Protein AF-A0A7J9SIW2-F1 (afdb_monomer_lite)

Radius of gyration: 22.93 Å; chains: 1; bounding box: 61×65×60 Å

Organism: NCBI:txid2761102

Foldseek 3Di:
DFLPPALQQQLLQVLVCCLPPPPAAAPDDDDPPPPPDDPDPDPLQWFKFKAAQFDDPVDTFGIKIFTWGQQLLLVQCQLPQAFQALLLCQPQQQFAQDKDFQVVGGPDPPDDCVSNVVSVVVSCVSVQWPWDDDPPTIIIHGPGNNGPITDFMEGEHEDQPQDLVNLLVCQVVQVVCLVLLLGQAAEYEYEDQPDADDVSSCVNHDLQYWYKYWDQVQQPPDPPDDPPDFDGRHIHTNHHHHRSQDPCNVVPPVSVSSSSNSVSCSSRCSLPDPCVLAPLQFPQWDFDDRRNGTFIAGNVVRHGDDSVARHPPHPNGDGFDPVQCVPDPPQPHHRSVNVSVVSVVVSVVSSCCSSPSDDDVVD

Sequence (363 aa):
MYPGDAEFGFELLVCRWAEEAWPPTGRGDAADPDSATPLSQTRGDDAIVVARQLGTAERRWDTVVLECDPEALAARGAFGPDELDSDLLHVVRNAPAEWAWYRDALPHPGYPWRYVRAAVHRAADRGVVERRRRGNRIQLRRTAPYPDWLRRIVAIENKPDLDAAAARALSEQLRFDVGTGLADEVWVATATTGDRVEPALLEDLPVDVGILAFDVDAAEGDPGGSLLAGAGVDASVEWYPSEVTPPEGDRDDARRDRRLELAERAYGRGWRSYHGTMRPDCRHFELRRFGRGLVPYCAAKGRSQTVAECVDSCSEFEPEPPAWRTRGWPIEGGPGAGIKTLLRQRREWVRSRELDAGFDPDT

Structure (mmCIF, N/CA/C/O backbone):
data_AF-A0A7J9SIW2-F1
#
_entry.id   AF-A0A7J9SIW2-F1
#
loop_
_atom_site.group_PDB
_atom_site.id
_atom_site.type_symbol
_atom_site.label_atom_id
_atom_site.label_alt_id
_atom_site.label_comp_id
_atom_site.label_asym_id
_atom_site.label_entity_id
_atom_site.label_seq_id
_atom_site.pdbx_PDB_ins_code
_atom_site.Cartn_x
_atom_site.Cartn_y
_atom_site.Cartn_z
_atom_site.occupancy
_atom_site.B_iso_or_equiv
_atom_site.auth_seq_id
_atom_site.auth_comp_id
_atom_site.auth_asym_id
_atom_site.auth_atom_id
_atom_site.pdbx_PDB_model_num
ATOM 1 N N . MET A 1 1 ? -20.626 -1.577 19.076 1.00 54.59 1 MET A N 1
ATOM 2 C CA . MET A 1 1 ? -19.428 -1.674 19.922 1.00 54.59 1 MET A CA 1
ATOM 3 C C . MET A 1 1 ? -18.218 -1.546 19.029 1.00 54.59 1 MET A C 1
ATOM 5 O O . MET A 1 1 ? -17.982 -2.444 18.215 1.00 54.59 1 MET A O 1
ATOM 9 N N . TYR A 1 2 ? -17.515 -0.419 19.145 1.00 60.06 2 TYR A N 1
ATOM 10 C CA . TYR A 1 2 ? -16.191 -0.218 18.560 1.00 60.06 2 TYR A CA 1
ATOM 11 C C . TYR A 1 2 ? -15.328 -1.474 18.753 1.00 60.06 2 TYR A C 1
ATOM 13 O O . TYR A 1 2 ? -15.378 -2.066 19.836 1.00 60.06 2 TYR A O 1
ATOM 21 N N . PRO A 1 3 ? -14.570 -1.921 17.731 1.00 58.16 3 PRO A N 1
ATOM 22 C CA . PRO A 1 3 ? -13.749 -3.121 17.811 1.00 58.16 3 PRO A CA 1
ATOM 23 C C . PRO A 1 3 ? -12.746 -3.187 18.967 1.00 58.16 3 PRO A C 1
ATOM 25 O O . PRO A 1 3 ? -12.183 -4.272 19.090 1.00 58.16 3 PRO A O 1
ATOM 28 N N . GLY A 1 4 ? -12.586 -2.120 19.770 1.00 47.94 4 GLY A N 1
ATOM 29 C CA . GLY A 1 4 ? -12.087 -2.132 21.149 1.00 47.94 4 GLY A CA 1
ATOM 30 C C . GLY A 1 4 ? -10.652 -2.622 21.259 1.00 47.94 4 GLY A C 1
ATOM 31 O O . GLY A 1 4 ? -10.377 -3.781 20.963 1.00 47.94 4 GLY A O 1
ATOM 32 N N . ASP A 1 5 ? -9.731 -1.745 21.673 1.00 53.41 5 ASP A N 1
ATOM 33 C CA . ASP A 1 5 ? -8.352 -2.077 22.088 1.00 53.41 5 ASP A CA 1
ATOM 34 C C . ASP A 1 5 ? -7.460 -2.829 21.065 1.00 53.41 5 ASP A C 1
ATOM 36 O O . ASP A 1 5 ? -6.268 -3.030 21.289 1.00 53.41 5 ASP A O 1
ATOM 40 N N . ALA A 1 6 ? -7.982 -3.179 19.890 1.00 65.56 6 ALA A N 1
ATOM 41 C CA . ALA A 1 6 ? -7.249 -3.838 18.827 1.00 65.56 6 ALA A CA 1
ATOM 42 C C . ALA A 1 6 ? -6.737 -2.804 17.817 1.00 65.56 6 ALA A C 1
ATOM 44 O O . ALA A 1 6 ? -7.463 -2.421 16.895 1.00 65.56 6 ALA A O 1
ATOM 45 N N . GLU A 1 7 ? -5.455 -2.439 17.938 1.00 79.88 7 GLU A N 1
ATOM 46 C CA . GLU A 1 7 ? -4.684 -1.665 16.942 1.00 79.88 7 GLU A CA 1
ATOM 47 C C . GLU A 1 7 ? -4.969 -2.149 15.512 1.00 79.88 7 GLU A C 1
ATOM 49 O O . GLU A 1 7 ? -5.184 -1.369 14.590 1.00 79.88 7 GLU A O 1
ATOM 54 N N . PHE A 1 8 ? -5.104 -3.466 15.360 1.00 83.81 8 PHE A N 1
ATOM 55 C CA . PHE A 1 8 ? -5.421 -4.123 14.105 1.00 83.81 8 PHE A CA 1
ATOM 56 C C . PHE A 1 8 ? -6.796 -3.751 13.512 1.00 83.81 8 PHE A C 1
ATOM 58 O O . PHE A 1 8 ? -6.935 -3.587 12.301 1.00 83.81 8 PHE A O 1
ATOM 65 N N . GLY A 1 9 ? -7.842 -3.663 14.338 1.00 84.25 9 GLY A N 1
ATOM 66 C CA . GLY A 1 9 ? -9.177 -3.286 13.872 1.00 84.25 9 GLY A CA 1
ATOM 67 C C . GLY A 1 9 ? -9.210 -1.823 13.444 1.00 84.25 9 GLY A C 1
ATOM 68 O O . GLY A 1 9 ? -9.732 -1.517 12.374 1.00 84.25 9 GLY A O 1
ATOM 69 N N . PHE A 1 10 ? -8.592 -0.956 14.246 1.00 86.44 10 PHE A N 1
ATOM 70 C CA . PHE A 1 10 ? -8.459 0.469 13.965 1.00 86.44 10 PHE A CA 1
ATOM 71 C C . PHE A 1 10 ? -7.669 0.731 12.676 1.00 86.44 10 PHE A C 1
ATOM 73 O O . PHE A 1 10 ? -8.142 1.455 11.807 1.00 86.44 10 PHE A O 1
ATOM 80 N N . GLU A 1 11 ? -6.549 0.038 12.473 1.00 88.88 11 GLU A N 1
ATOM 81 C CA . GLU A 1 11 ? -5.760 0.095 11.237 1.00 88.88 11 GLU A CA 1
ATOM 82 C C . GLU A 1 11 ? -6.602 -0.186 9.980 1.00 88.88 11 GLU A C 1
ATOM 84 O O . GLU A 1 11 ? -6.475 0.507 8.970 1.00 88.88 11 GLU A O 1
ATOM 89 N N . LEU A 1 12 ? -7.497 -1.182 10.026 1.00 88.62 12 LEU A N 1
ATOM 90 C CA . LEU A 1 12 ? -8.389 -1.479 8.900 1.00 88.62 12 LEU A CA 1
ATOM 91 C C . LEU A 1 12 ? -9.392 -0.356 8.625 1.00 88.62 12 LEU A C 1
ATOM 93 O O . LEU A 1 12 ? -9.786 -0.163 7.472 1.00 88.62 12 LEU A O 1
ATOM 97 N N . LEU A 1 13 ? -9.821 0.355 9.667 1.00 88.50 13 LEU A N 1
ATOM 98 C CA . LEU A 1 13 ? -10.715 1.502 9.542 1.00 88.50 13 LEU A CA 1
ATOM 99 C C . LEU A 1 13 ? -9.982 2.699 8.946 1.00 88.50 13 LEU A C 1
ATOM 101 O O . LEU A 1 13 ? -10.500 3.276 7.996 1.00 88.50 13 LEU A O 1
ATOM 105 N N . VAL A 1 14 ? -8.765 2.995 9.412 1.00 90.75 14 VAL A N 1
ATOM 106 C CA . VAL A 1 14 ? -7.912 4.057 8.855 1.00 90.75 14 VAL A CA 1
ATOM 107 C C . VAL A 1 14 ? -7.606 3.786 7.385 1.00 90.75 14 VAL A C 1
ATOM 109 O O . VAL A 1 14 ? -7.827 4.652 6.544 1.00 90.75 14 VAL A O 1
ATOM 112 N N . CYS A 1 15 ? -7.186 2.562 7.041 1.00 91.12 15 CYS A N 1
ATOM 113 C CA . CYS A 1 15 ? -6.961 2.168 5.648 1.00 91.12 15 CYS A CA 1
ATOM 114 C C . CYS A 1 15 ? -8.223 2.370 4.796 1.00 91.12 15 CYS A C 1
ATOM 116 O O . CYS A 1 15 ? -8.145 2.908 3.694 1.00 91.12 15 CYS A O 1
ATOM 118 N N . ARG A 1 16 ? -9.400 1.959 5.293 1.00 89.81 16 ARG A N 1
ATOM 119 C CA . ARG A 1 16 ? -10.648 2.145 4.544 1.00 89.81 16 ARG A CA 1
ATOM 120 C C . ARG A 1 16 ? -11.012 3.619 4.398 1.00 89.81 16 ARG A C 1
ATOM 122 O O . ARG A 1 16 ? -11.433 4.029 3.323 1.00 89.81 16 ARG A O 1
ATOM 129 N N . TRP A 1 17 ? -10.888 4.400 5.456 1.00 90.44 17 TRP A N 1
ATOM 130 C CA . TRP A 1 17 ? -11.139 5.829 5.376 1.00 90.44 17 TRP A CA 1
ATOM 131 C C . TRP A 1 17 ? -10.207 6.480 4.347 1.00 90.44 17 TRP A C 1
ATOM 133 O O . TRP A 1 17 ? -10.696 7.181 3.470 1.00 90.44 17 TRP A O 1
ATOM 143 N N . ALA A 1 18 ? -8.913 6.146 4.343 1.00 91.38 18 ALA A N 1
ATOM 144 C CA . ALA A 1 18 ? -7.968 6.676 3.363 1.00 91.38 18 ALA A CA 1
ATOM 145 C C . ALA A 1 18 ? -8.348 6.287 1.919 1.00 91.38 18 ALA A C 1
ATOM 147 O O . ALA A 1 18 ? -8.333 7.130 1.028 1.00 91.38 18 ALA A O 1
ATOM 148 N N . GLU A 1 19 ? -8.791 5.045 1.681 1.00 89.19 19 GLU A N 1
ATOM 149 C CA . GLU A 1 19 ? -9.327 4.639 0.370 1.00 89.19 19 GLU A CA 1
ATOM 150 C C . GLU A 1 19 ? -10.556 5.476 -0.037 1.00 89.19 19 GLU A C 1
ATOM 152 O O . GLU A 1 19 ? -10.842 5.640 -1.221 1.00 89.19 19 GLU A O 1
ATOM 157 N N . GLU A 1 20 ? -11.370 5.937 0.908 1.00 86.62 20 GLU A N 1
ATOM 158 C CA . GLU A 1 20 ? -12.658 6.574 0.624 1.00 86.62 20 GLU A CA 1
ATOM 159 C C . GLU A 1 20 ? -12.653 8.092 0.686 1.00 86.62 20 GLU A C 1
ATOM 161 O O . GLU A 1 20 ? -13.561 8.688 0.111 1.00 86.62 20 GLU A O 1
ATOM 166 N N . ALA A 1 21 ? -11.710 8.699 1.391 1.00 86.50 21 ALA A N 1
ATOM 167 C CA . ALA A 1 21 ? -11.807 10.090 1.804 1.00 86.50 21 ALA A CA 1
ATOM 168 C C . ALA A 1 21 ? -10.452 10.802 1.895 1.00 86.50 21 ALA A C 1
ATOM 170 O O . ALA A 1 21 ? -10.432 11.956 2.302 1.00 86.50 21 ALA A O 1
ATOM 171 N N . TRP A 1 22 ? -9.340 10.164 1.510 1.00 88.69 22 TRP A N 1
ATOM 172 C CA . TRP A 1 22 ? -8.075 10.887 1.360 1.00 88.69 22 TRP A CA 1
ATOM 173 C C . TRP A 1 22 ? -8.130 11.852 0.156 1.00 88.69 22 TRP A C 1
ATOM 175 O O . TRP A 1 22 ? -8.705 11.469 -0.872 1.00 88.69 22 TRP A O 1
ATOM 185 N N . PRO A 1 23 ? -7.527 13.057 0.233 1.00 87.88 23 PRO A N 1
ATOM 186 C CA . PRO A 1 23 ? -6.895 13.671 1.409 1.00 87.88 23 PRO A CA 1
ATOM 187 C C . PRO A 1 23 ? -7.919 14.172 2.444 1.00 87.88 23 PRO A C 1
ATOM 189 O O . PRO A 1 23 ? -9.043 14.518 2.071 1.00 87.88 23 PRO A O 1
ATOM 192 N N . PRO A 1 24 ? -7.556 14.231 3.741 1.00 83.81 24 PRO A N 1
ATOM 193 C CA . PRO A 1 24 ? -8.458 14.716 4.778 1.00 83.81 24 PRO A CA 1
ATOM 194 C C . PRO A 1 24 ? -8.854 16.172 4.508 1.00 83.81 24 PRO A C 1
ATOM 196 O O . PRO A 1 24 ? -8.006 17.061 4.442 1.00 83.81 24 PRO A O 1
ATOM 199 N N . THR A 1 25 ? -10.152 16.444 4.388 1.00 68.56 25 THR A N 1
ATOM 200 C CA . THR A 1 25 ? -10.641 17.823 4.315 1.00 68.56 25 THR A CA 1
ATOM 201 C C . 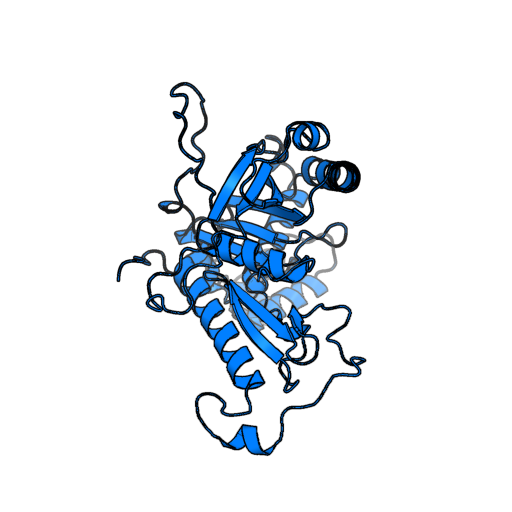THR A 1 25 ? -10.687 18.420 5.712 1.00 68.56 25 THR A C 1
ATOM 203 O O . THR A 1 25 ? -11.324 17.861 6.607 1.00 68.56 25 THR A O 1
ATOM 206 N N . GLY A 1 26 ? -10.072 19.585 5.904 1.00 52.91 26 GLY A N 1
ATOM 207 C CA . GLY A 1 26 ? -10.277 20.361 7.120 1.00 52.91 26 GLY A CA 1
ATOM 208 C C . GLY A 1 26 ? -11.754 20.658 7.338 1.00 52.91 26 GLY A C 1
ATOM 209 O O . GLY A 1 26 ? -12.467 21.040 6.408 1.00 52.91 26 GLY A O 1
ATOM 210 N N . ARG A 1 27 ? -12.223 20.537 8.582 1.00 37.72 27 ARG A N 1
ATOM 211 C CA . ARG A 1 27 ? -13.481 21.167 8.986 1.00 37.72 27 ARG A CA 1
ATOM 212 C C . ARG A 1 27 ? -13.275 22.668 8.799 1.00 37.72 27 ARG A C 1
ATOM 214 O O . ARG A 1 27 ? -12.516 23.263 9.552 1.00 37.72 27 ARG A O 1
ATOM 221 N N . GLY A 1 28 ? -13.857 23.217 7.734 1.00 38.84 28 GLY A N 1
ATOM 222 C CA . GLY A 1 28 ? -13.541 24.547 7.231 1.00 38.84 28 GLY A CA 1
ATOM 223 C C . GLY A 1 28 ? -13.469 25.612 8.318 1.00 38.84 28 GLY A C 1
ATOM 224 O O . GLY A 1 28 ? -14.492 25.975 8.886 1.00 38.84 28 GLY A O 1
ATOM 225 N N . ASP A 1 29 ? -12.268 26.142 8.512 1.00 30.88 29 ASP A N 1
ATOM 226 C CA . ASP A 1 29 ? -12.039 27.515 8.921 1.00 30.88 29 ASP A CA 1
ATOM 227 C C . ASP A 1 29 ? -11.137 28.122 7.842 1.00 30.88 29 ASP A C 1
ATOM 229 O O . ASP A 1 29 ? -10.118 27.545 7.473 1.00 30.88 29 ASP A O 1
ATOM 233 N N . ALA A 1 30 ? -11.640 29.212 7.260 1.00 34.75 30 ALA A N 1
ATOM 234 C CA . ALA A 1 30 ? -11.120 29.997 6.146 1.00 34.75 30 ALA A CA 1
ATOM 235 C C . ALA A 1 30 ? -9.682 29.670 5.705 1.00 34.75 30 ALA A C 1
ATOM 237 O O . ALA A 1 30 ? -8.726 29.967 6.417 1.00 34.75 30 ALA A O 1
ATOM 238 N N . ALA A 1 31 ? -9.554 29.161 4.475 1.00 37.97 31 ALA A N 1
ATOM 239 C CA . ALA A 1 31 ? -8.318 29.262 3.715 1.00 37.97 31 ALA A CA 1
ATOM 240 C C . ALA A 1 31 ? -7.786 30.696 3.844 1.00 37.97 31 ALA A C 1
ATOM 242 O O . ALA A 1 31 ? -8.470 31.644 3.452 1.00 37.97 31 ALA A O 1
ATOM 243 N N . ASP A 1 32 ? -6.605 30.841 4.439 1.00 40.47 32 ASP A N 1
ATOM 244 C CA . ASP A 1 32 ? -5.853 32.084 4.405 1.00 40.47 32 ASP A CA 1
ATOM 245 C C . ASP A 1 32 ? -5.524 32.365 2.928 1.00 40.47 32 ASP A C 1
ATOM 247 O O . ASP A 1 32 ? -4.788 31.590 2.309 1.00 40.47 32 ASP A O 1
ATOM 251 N N . PRO A 1 33 ? -6.102 33.412 2.313 1.00 37.75 33 PRO A N 1
ATOM 252 C CA . PRO A 1 33 ? -5.902 33.678 0.895 1.00 37.75 33 PRO A CA 1
ATOM 253 C C . PRO A 1 33 ? -4.454 34.078 0.562 1.00 37.75 33 PRO A C 1
ATOM 255 O O . PRO A 1 33 ? -4.109 34.088 -0.619 1.00 37.75 33 PRO A O 1
ATOM 258 N N . ASP A 1 34 ? -3.615 34.362 1.569 1.00 39.38 34 ASP A N 1
ATOM 259 C CA . ASP A 1 34 ? -2.197 34.700 1.406 1.00 39.38 34 ASP A CA 1
ATOM 260 C C . ASP A 1 34 ? -1.235 33.545 1.757 1.00 39.38 34 ASP A C 1
ATOM 262 O O . ASP A 1 34 ? -0.018 33.687 1.587 1.00 39.38 34 ASP A O 1
ATOM 266 N N . SER A 1 35 ? -1.730 32.373 2.188 1.00 43.66 35 SER A N 1
ATOM 267 C CA . SER A 1 35 ? -0.860 31.205 2.369 1.00 43.66 35 SER A CA 1
ATOM 268 C C . SER A 1 35 ? -0.509 30.614 1.003 1.00 43.66 35 SER A C 1
ATOM 270 O O . SER A 1 35 ? -1.337 29.999 0.328 1.00 43.66 35 SER A O 1
ATOM 272 N N . ALA A 1 36 ? 0.727 30.832 0.568 1.00 37.72 36 ALA A N 1
ATOM 273 C CA . ALA A 1 36 ? 1.257 30.313 -0.683 1.00 37.72 36 ALA A CA 1
ATOM 274 C C . ALA A 1 36 ? 1.513 28.795 -0.621 1.00 37.72 36 ALA A C 1
ATOM 276 O O . ALA A 1 36 ? 2.657 28.371 -0.737 1.00 37.72 36 ALA A O 1
ATOM 277 N N . THR A 1 37 ? 0.457 27.987 -0.491 1.00 38.78 37 THR A N 1
ATOM 278 C CA . THR A 1 37 ? 0.464 26.572 -0.895 1.00 38.78 37 THR A CA 1
ATOM 279 C C . THR A 1 37 ? -0.959 26.018 -1.008 1.00 38.78 37 THR A C 1
ATOM 281 O O . THR A 1 37 ? -1.571 25.678 0.001 1.00 38.78 37 THR A O 1
ATOM 284 N N . PRO A 1 38 ? -1.487 25.808 -2.225 1.00 37.50 38 PRO A N 1
ATOM 285 C CA . PRO A 1 38 ? -2.523 24.815 -2.433 1.00 37.50 38 PRO A CA 1
ATOM 286 C C . PRO A 1 38 ? -1.901 23.647 -3.202 1.00 37.50 38 PRO A C 1
ATOM 288 O O . PRO A 1 38 ? -2.004 23.570 -4.424 1.00 37.50 38 PRO A O 1
ATOM 291 N N . LEU A 1 39 ? -1.211 22.750 -2.495 1.00 43.53 39 LEU A N 1
ATOM 292 C CA . LEU A 1 39 ? -0.896 21.426 -3.034 1.00 43.53 39 LEU A CA 1
ATOM 293 C C . LEU A 1 39 ? -2.088 20.521 -2.685 1.00 43.53 39 LEU A C 1
ATOM 295 O O . LEU A 1 39 ? -2.215 20.070 -1.556 1.00 43.53 39 LEU A O 1
ATOM 299 N N . SER A 1 40 ? -3.009 20.401 -3.650 1.00 44.84 40 SER A N 1
ATOM 300 C CA . SER A 1 40 ? -4.147 19.466 -3.739 1.00 44.84 40 SER A CA 1
ATOM 301 C C . SER A 1 40 ? -4.965 19.239 -2.450 1.00 44.84 40 SER A C 1
ATOM 303 O O . SER A 1 40 ? -4.861 18.217 -1.784 1.00 44.84 40 SER A O 1
ATOM 305 N N . GLN A 1 41 ? -5.870 20.171 -2.118 1.00 48.81 41 GLN A N 1
ATOM 306 C CA . GLN A 1 41 ? -6.922 19.942 -1.103 1.00 48.81 41 GLN A CA 1
ATOM 307 C C . GLN A 1 41 ? -8.158 19.217 -1.676 1.00 48.81 41 GLN A C 1
ATOM 309 O O . GLN A 1 41 ? -9.203 19.140 -1.028 1.00 48.81 41 GLN A O 1
ATOM 314 N N . THR A 1 42 ? -8.082 18.712 -2.909 1.00 52.09 42 THR A N 1
ATOM 315 C CA . THR A 1 42 ? -9.213 18.101 -3.608 1.00 52.09 42 THR A CA 1
ATOM 316 C C . THR A 1 42 ? -8.832 16.733 -4.137 1.00 52.09 42 THR A C 1
ATOM 318 O O . THR A 1 42 ? -8.064 16.618 -5.083 1.00 52.09 42 THR A O 1
ATOM 321 N N . ARG A 1 43 ? -9.482 15.695 -3.601 1.00 56.56 43 ARG A N 1
ATOM 322 C CA . ARG A 1 43 ? -9.418 14.298 -4.068 1.00 56.56 43 ARG A CA 1
ATOM 323 C C . ARG A 1 43 ? -9.552 14.115 -5.592 1.00 56.56 43 ARG A C 1
ATOM 325 O O . ARG A 1 43 ? -9.182 13.073 -6.107 1.00 56.56 43 ARG A O 1
ATOM 332 N N . GLY A 1 44 ? -10.114 15.095 -6.303 1.00 57.69 44 GLY A N 1
ATOM 333 C CA . GLY A 1 44 ? -10.346 15.040 -7.746 1.00 57.69 44 GLY A CA 1
ATOM 334 C C . GLY A 1 44 ? -9.092 15.057 -8.629 1.00 57.69 44 GLY A C 1
ATOM 335 O O . GLY A 1 44 ? -9.223 14.725 -9.803 1.00 57.69 44 GLY A O 1
ATOM 336 N N . ASP A 1 45 ? -7.912 15.396 -8.098 1.00 73.69 45 ASP A N 1
ATOM 337 C CA . ASP A 1 45 ? -6.696 15.545 -8.917 1.00 73.69 45 ASP A CA 1
ATOM 338 C C . ASP A 1 45 ? -5.735 14.342 -8.842 1.00 73.69 45 ASP A C 1
ATOM 340 O O . ASP A 1 45 ? -4.843 14.220 -9.691 1.00 73.69 45 ASP A O 1
ATOM 344 N N . ASP A 1 46 ? -5.912 13.449 -7.861 1.00 87.44 46 ASP A N 1
ATOM 345 C CA . ASP A 1 46 ? -4.980 12.364 -7.530 1.00 87.44 46 ASP A CA 1
ATOM 346 C C . ASP A 1 46 ? -5.678 10.997 -7.461 1.00 87.44 46 ASP A C 1
ATOM 348 O O . ASP A 1 46 ? -6.767 10.859 -6.903 1.00 87.44 46 ASP A O 1
ATOM 352 N N . ALA A 1 47 ? -5.011 9.960 -7.971 1.00 91.56 47 ALA A N 1
ATOM 353 C CA . ALA A 1 47 ? -5.396 8.569 -7.741 1.00 91.56 47 ALA A CA 1
ATOM 354 C C . ALA A 1 47 ? -4.721 8.043 -6.465 1.00 91.56 47 ALA A C 1
ATOM 356 O O . ALA A 1 47 ? -3.523 8.252 -6.251 1.00 91.56 47 ALA A O 1
ATOM 357 N N . ILE A 1 48 ? -5.474 7.341 -5.617 1.00 92.19 48 ILE A N 1
ATOM 358 C CA . ILE A 1 48 ? -5.061 6.987 -4.255 1.00 92.19 48 ILE A CA 1
ATOM 359 C C . ILE A 1 48 ? -4.779 5.490 -4.120 1.00 92.19 48 ILE A C 1
ATOM 361 O O . ILE A 1 48 ? -5.661 4.649 -4.286 1.00 92.19 48 ILE A O 1
ATOM 365 N N . VAL A 1 49 ? -3.557 5.133 -3.716 1.00 93.69 49 VAL A N 1
ATOM 366 C CA . VAL A 1 49 ? -3.191 3.741 -3.391 1.00 93.69 49 VAL A CA 1
ATOM 367 C C . VAL A 1 49 ? -2.880 3.621 -1.905 1.00 93.69 49 VAL A C 1
ATOM 369 O O . VAL A 1 49 ? -1.958 4.261 -1.410 1.00 93.69 49 VAL A O 1
ATOM 372 N N . VAL A 1 50 ? -3.607 2.758 -1.188 1.00 93.50 50 VAL A N 1
ATOM 373 C CA . VAL A 1 50 ? -3.454 2.594 0.268 1.00 93.50 50 VAL A CA 1
ATOM 374 C C . VAL A 1 50 ? -2.830 1.249 0.614 1.00 93.50 50 VAL A C 1
ATOM 376 O O . VAL A 1 50 ? -3.455 0.197 0.510 1.00 93.50 50 VAL A O 1
ATOM 379 N N . ALA A 1 51 ? -1.597 1.266 1.104 1.00 92.69 51 ALA A N 1
ATOM 380 C CA . ALA A 1 51 ? -0.900 0.080 1.563 1.00 92.69 51 ALA A CA 1
ATOM 381 C C . ALA A 1 51 ? -0.861 -0.047 3.079 1.00 92.69 51 ALA A C 1
ATOM 383 O O . ALA A 1 51 ? -0.789 0.926 3.813 1.00 92.69 51 ALA A O 1
ATOM 384 N N . ARG A 1 52 ? -0.847 -1.297 3.540 1.00 90.19 52 ARG A N 1
ATOM 385 C CA . ARG A 1 52 ? -0.883 -1.636 4.958 1.00 90.19 52 ARG A CA 1
ATOM 386 C C . ARG A 1 52 ? 0.367 -2.391 5.395 1.00 90.19 52 ARG A C 1
ATOM 388 O O . ARG A 1 52 ? 0.779 -3.324 4.691 1.00 90.19 52 ARG A O 1
ATOM 395 N N . GLN A 1 53 ? 0.900 -2.078 6.576 1.00 88.31 53 GLN A N 1
ATOM 396 C CA . GLN A 1 53 ? 2.103 -2.681 7.159 1.00 88.31 53 GLN A CA 1
ATOM 397 C C . GLN A 1 53 ? 3.236 -2.726 6.125 1.00 88.31 53 GLN A C 1
ATOM 399 O O . GLN A 1 53 ? 3.713 -3.807 5.738 1.00 88.31 53 GLN A O 1
ATOM 404 N N . LEU A 1 54 ? 3.609 -1.553 5.613 1.00 90.31 54 LEU A N 1
ATOM 405 C CA . LEU A 1 54 ? 4.577 -1.387 4.535 1.00 90.31 54 LEU A CA 1
ATOM 406 C C . LEU A 1 54 ? 5.749 -0.521 4.997 1.00 90.31 54 LEU A C 1
ATOM 408 O O . LEU A 1 54 ? 5.583 0.417 5.754 1.00 90.31 54 LEU A O 1
ATOM 412 N N . GLY A 1 55 ? 6.950 -0.832 4.526 1.00 88.12 55 GLY A N 1
ATOM 413 C CA . GLY A 1 55 ? 8.125 -0.000 4.752 1.00 88.12 55 GLY A CA 1
ATOM 414 C C . GLY A 1 55 ? 9.403 -0.704 4.329 1.00 88.12 55 GLY A C 1
ATOM 415 O O . GLY A 1 55 ? 9.357 -1.685 3.584 1.00 88.12 55 GLY A O 1
ATOM 416 N N . THR A 1 56 ? 10.549 -0.208 4.759 1.00 87.62 56 THR A N 1
ATOM 417 C CA . THR A 1 56 ? 11.878 -0.742 4.453 1.00 87.62 56 THR A CA 1
ATOM 418 C C . THR A 1 56 ? 12.248 -1.915 5.376 1.00 87.62 56 THR A C 1
ATOM 420 O O . THR A 1 56 ? 11.411 -2.449 6.099 1.00 87.62 56 THR A O 1
ATOM 423 N N . ALA A 1 57 ? 13.502 -2.373 5.314 1.00 86.25 57 ALA A N 1
ATOM 424 C CA . ALA A 1 57 ? 14.025 -3.315 6.305 1.00 86.25 57 ALA A CA 1
ATOM 425 C C . ALA A 1 57 ? 14.224 -2.655 7.683 1.00 86.25 57 ALA A C 1
ATOM 427 O O . ALA A 1 57 ? 14.229 -3.347 8.694 1.00 86.25 57 ALA A O 1
ATOM 428 N N . GLU A 1 58 ? 14.389 -1.334 7.705 1.00 85.56 58 GLU A N 1
ATOM 429 C CA . GLU A 1 58 ? 14.726 -0.545 8.892 1.00 85.56 58 GLU A CA 1
ATOM 430 C C . GLU A 1 58 ? 13.478 0.027 9.572 1.00 85.56 58 GLU A C 1
ATOM 432 O O . GLU A 1 58 ? 13.491 0.257 10.776 1.00 85.56 58 GLU A O 1
ATOM 437 N N . ARG A 1 59 ? 12.389 0.233 8.818 1.00 89.75 59 ARG A N 1
ATOM 438 C CA . ARG A 1 59 ? 11.176 0.894 9.309 1.00 89.75 59 ARG A CA 1
ATOM 439 C C . ARG A 1 59 ? 9.926 0.394 8.594 1.00 89.75 59 ARG A C 1
ATOM 441 O O . ARG A 1 59 ? 9.955 0.220 7.380 1.00 89.75 59 ARG A O 1
ATOM 448 N N . ARG A 1 60 ? 8.827 0.174 9.323 1.00 91.62 60 ARG A N 1
ATOM 449 C CA . ARG A 1 60 ? 7.536 -0.286 8.780 1.00 91.62 60 ARG A CA 1
ATOM 450 C C . ARG A 1 60 ? 6.382 0.561 9.300 1.00 91.62 60 ARG A C 1
ATOM 452 O O . ARG A 1 60 ? 6.099 0.471 10.484 1.00 91.62 60 ARG A O 1
ATOM 459 N N . TRP A 1 61 ? 5.694 1.258 8.408 1.00 92.81 61 TRP A N 1
ATOM 460 C CA . TRP A 1 61 ? 4.515 2.061 8.712 1.00 92.81 61 TRP A CA 1
ATOM 461 C C . TRP A 1 61 ? 3.234 1.235 8.690 1.00 92.81 61 TRP A C 1
ATOM 463 O O . TRP A 1 61 ? 3.129 0.260 7.928 1.00 92.81 61 TRP A O 1
ATOM 473 N N . ASP A 1 62 ? 2.262 1.637 9.505 1.00 92.75 62 ASP A N 1
ATOM 474 C CA . ASP A 1 62 ? 0.987 0.931 9.602 1.00 92.75 62 ASP A CA 1
ATOM 475 C C . ASP A 1 62 ? 0.124 1.135 8.361 1.00 92.75 62 ASP A C 1
ATOM 477 O O . ASP A 1 62 ? -0.303 0.161 7.734 1.00 92.75 62 ASP A O 1
ATOM 481 N N . THR A 1 63 ? -0.054 2.390 7.956 1.00 93.88 63 THR A N 1
ATOM 482 C CA . THR A 1 63 ? -0.752 2.763 6.727 1.00 93.88 63 THR A CA 1
ATOM 483 C C . THR A 1 63 ? 0.159 3.659 5.890 1.00 93.88 63 THR A C 1
ATOM 485 O O . THR A 1 63 ? 0.786 4.585 6.395 1.00 93.88 63 THR A O 1
ATOM 488 N N . VAL A 1 64 ? 0.240 3.382 4.593 1.00 95.56 64 VAL A N 1
ATOM 489 C CA . VAL A 1 64 ? 0.941 4.207 3.607 1.00 95.56 64 VAL A CA 1
ATOM 490 C C . VAL A 1 64 ? -0.062 4.607 2.542 1.00 95.56 64 VAL A C 1
ATOM 492 O O . VAL A 1 64 ? -0.684 3.732 1.943 1.00 95.56 64 VAL A O 1
ATOM 495 N N . VAL A 1 65 ? -0.201 5.901 2.288 1.00 95.06 65 VAL A N 1
ATOM 496 C CA . VAL A 1 65 ? -1.030 6.429 1.203 1.00 95.06 65 VAL A CA 1
ATOM 497 C C . VAL A 1 65 ? -0.109 6.949 0.108 1.00 95.06 65 VAL A C 1
ATOM 499 O O . VAL A 1 65 ? 0.846 7.669 0.387 1.00 95.06 65 VAL A O 1
ATOM 502 N N . LEU A 1 66 ? -0.359 6.544 -1.132 1.00 95.19 66 LEU A N 1
ATOM 503 C CA . LEU A 1 66 ? 0.268 7.144 -2.300 1.00 95.19 66 LEU A CA 1
ATOM 504 C C . LEU A 1 66 ? -0.735 8.054 -2.985 1.00 95.19 66 LEU A C 1
ATOM 506 O O . LEU A 1 66 ? -1.829 7.602 -3.328 1.00 95.19 66 LEU A O 1
ATOM 510 N N . GLU A 1 67 ? -0.313 9.280 -3.247 1.00 94.19 67 GLU A N 1
ATOM 511 C CA . GLU A 1 67 ? -0.982 10.165 -4.193 1.00 94.19 67 GLU A CA 1
ATOM 512 C C . GLU A 1 67 ? -0.281 9.999 -5.535 1.00 94.19 67 GLU A C 1
ATOM 514 O O . GLU A 1 67 ? 0.950 10.104 -5.638 1.00 94.19 67 GLU A O 1
ATOM 519 N N . CYS A 1 68 ? -1.060 9.663 -6.554 1.00 94.12 68 CYS A N 1
ATOM 520 C CA . CYS A 1 68 ? -0.556 9.311 -7.868 1.00 94.12 68 CYS A CA 1
ATOM 521 C C . CYS A 1 68 ? -1.160 10.221 -8.928 1.00 94.12 68 CYS A C 1
ATOM 523 O O . CYS A 1 68 ? -2.330 10.590 -8.854 1.00 94.12 68 CYS A O 1
ATOM 525 N N . ASP A 1 69 ? -0.387 10.484 -9.976 1.00 93.38 69 ASP A N 1
ATOM 526 C CA . ASP A 1 69 ? -0.953 11.020 -11.207 1.00 93.38 69 ASP A CA 1
ATOM 527 C C . ASP A 1 69 ? -1.884 9.963 -11.840 1.00 93.38 69 ASP A C 1
ATOM 529 O O . ASP A 1 69 ? -1.416 8.850 -12.113 1.00 93.38 69 ASP A O 1
ATOM 533 N N . PRO A 1 70 ? -3.182 10.258 -12.062 1.00 92.44 70 PRO A N 1
ATOM 534 C CA . PRO A 1 70 ? -4.136 9.249 -12.526 1.00 92.44 70 PRO A CA 1
ATOM 535 C C . PRO A 1 70 ? -3.780 8.641 -13.890 1.00 92.44 70 PRO A C 1
ATOM 537 O O . PRO A 1 70 ? -3.848 7.423 -14.072 1.00 92.44 70 PRO A O 1
ATOM 540 N N . GLU A 1 71 ? -3.353 9.463 -14.853 1.00 93.38 71 GLU A N 1
ATOM 541 C CA . GLU A 1 71 ? -3.015 8.998 -16.203 1.00 93.38 71 GLU A CA 1
ATOM 542 C C . GLU A 1 71 ? -1.735 8.152 -16.199 1.00 93.38 71 GLU A C 1
ATOM 544 O O . GLU A 1 71 ? -1.659 7.096 -16.838 1.00 93.38 71 GLU A O 1
ATOM 549 N N . ALA A 1 72 ? -0.724 8.581 -15.447 1.00 95.56 72 ALA A N 1
ATOM 550 C CA . ALA A 1 72 ? 0.531 7.866 -15.292 1.00 95.56 72 ALA A CA 1
ATOM 551 C C . ALA A 1 72 ? 0.353 6.559 -14.504 1.00 95.56 72 ALA A C 1
ATOM 553 O O . ALA A 1 72 ? 0.975 5.550 -14.851 1.00 95.56 72 ALA A O 1
ATOM 554 N N . LEU A 1 73 ? -0.516 6.531 -13.487 1.00 95.06 73 LEU A N 1
ATOM 555 C CA . LEU A 1 73 ? -0.867 5.309 -12.762 1.00 95.06 73 LEU A CA 1
ATOM 556 C C . LEU A 1 73 ? -1.602 4.316 -13.677 1.00 95.06 73 LEU A C 1
ATOM 558 O O . LEU A 1 73 ? -1.262 3.128 -13.699 1.00 95.06 73 LEU A O 1
ATOM 562 N N . ALA A 1 74 ? -2.532 4.792 -14.508 1.00 93.81 74 ALA A N 1
ATOM 563 C CA . ALA A 1 74 ? -3.172 3.967 -15.532 1.00 93.81 74 ALA A CA 1
ATOM 564 C C . ALA A 1 74 ? -2.138 3.406 -16.530 1.00 93.81 74 ALA A C 1
ATOM 566 O O . ALA A 1 74 ? -2.140 2.208 -16.837 1.00 93.81 74 ALA A O 1
ATOM 567 N N . ALA A 1 75 ? -1.178 4.227 -16.974 1.00 95.62 75 ALA A N 1
ATOM 568 C CA . ALA A 1 75 ? -0.074 3.788 -17.828 1.00 95.62 75 ALA A CA 1
ATOM 569 C C . ALA A 1 75 ? 0.834 2.753 -17.136 1.00 95.62 75 ALA A C 1
ATOM 571 O O . ALA A 1 75 ? 1.298 1.805 -17.779 1.00 95.62 75 ALA A O 1
ATOM 572 N N . ARG A 1 76 ? 1.048 2.867 -15.816 1.00 96.44 76 ARG A N 1
ATOM 573 C CA . ARG A 1 76 ? 1.779 1.865 -15.022 1.00 96.44 76 ARG A CA 1
ATOM 574 C C . ARG A 1 76 ? 1.066 0.510 -15.062 1.00 96.44 76 ARG A C 1
ATOM 576 O O . ARG A 1 76 ? 1.742 -0.524 -15.046 1.00 96.44 76 ARG A O 1
ATOM 583 N N . GLY A 1 77 ? -0.256 0.486 -15.223 1.00 93.25 77 GLY A N 1
ATOM 584 C CA . GLY A 1 77 ? -1.052 -0.725 -15.438 1.00 93.25 77 GLY A CA 1
ATOM 585 C C . GLY A 1 77 ? -0.576 -1.608 -16.603 1.00 93.25 77 GLY A C 1
ATOM 586 O O . GLY A 1 77 ? -0.716 -2.831 -16.537 1.00 93.25 77 GLY A O 1
ATOM 587 N N . ALA A 1 78 ? 0.093 -1.042 -17.619 1.00 93.56 78 ALA A N 1
ATOM 588 C CA . ALA A 1 78 ? 0.650 -1.795 -18.751 1.00 93.56 78 ALA A CA 1
ATOM 589 C C . ALA A 1 78 ? 1.729 -2.826 -18.352 1.00 93.56 78 ALA A C 1
ATOM 591 O O . ALA A 1 78 ? 1.997 -3.765 -19.103 1.00 93.56 78 ALA A O 1
ATOM 592 N N . PHE A 1 79 ? 2.334 -2.682 -17.168 1.00 96.00 79 PHE A N 1
ATOM 593 C CA . PHE A 1 79 ? 3.327 -3.616 -16.620 1.00 96.00 79 PHE A CA 1
ATOM 594 C C . PHE A 1 79 ? 2.706 -4.668 -15.674 1.00 96.00 79 PHE A C 1
ATOM 596 O O . PHE A 1 79 ? 3.419 -5.422 -15.005 1.00 96.00 79 PHE A O 1
ATOM 603 N N . GLY A 1 80 ? 1.373 -4.742 -15.631 1.00 93.06 80 GLY A N 1
ATOM 604 C CA . GLY A 1 80 ? 0.616 -5.714 -14.850 1.00 93.06 80 GLY A CA 1
ATOM 605 C C . GLY A 1 80 ? 0.346 -5.286 -13.400 1.00 93.06 80 GLY A C 1
ATOM 606 O O . GLY A 1 80 ? 0.787 -4.217 -12.964 1.00 93.06 80 GLY A O 1
ATOM 607 N N . PRO A 1 81 ? -0.395 -6.120 -12.644 1.00 89.94 81 PRO A N 1
ATOM 608 C CA . PRO A 1 81 ? -0.869 -5.798 -11.294 1.00 89.94 81 PRO A CA 1
ATOM 609 C C . PRO A 1 81 ? 0.181 -6.010 -10.194 1.00 89.94 81 PRO A C 1
ATOM 611 O O . PRO A 1 81 ? -0.021 -5.568 -9.067 1.00 89.94 81 PRO A O 1
ATOM 614 N N . ASP A 1 82 ? 1.281 -6.699 -10.497 1.00 92.38 82 ASP A N 1
ATOM 615 C CA . ASP A 1 82 ? 2.309 -7.043 -9.515 1.00 92.38 82 ASP A CA 1
ATOM 616 C C . ASP A 1 82 ? 3.380 -5.945 -9.398 1.00 92.38 82 ASP A C 1
ATOM 618 O O . ASP A 1 82 ? 3.732 -5.287 -10.386 1.00 92.38 82 ASP A O 1
ATOM 622 N N . GLU A 1 83 ? 3.964 -5.814 -8.202 1.00 94.50 83 GLU A N 1
ATOM 623 C CA . GLU A 1 83 ? 5.091 -4.908 -7.920 1.00 94.50 83 GLU A CA 1
ATOM 624 C C . GLU A 1 83 ? 6.284 -5.188 -8.846 1.00 94.50 83 GLU A C 1
ATOM 626 O O . GLU A 1 83 ? 6.569 -6.342 -9.185 1.00 94.50 83 GLU A O 1
ATOM 631 N N . LEU A 1 84 ? 7.009 -4.150 -9.252 1.00 96.81 84 LEU A N 1
ATOM 632 C CA . LEU A 1 84 ? 8.326 -4.255 -9.872 1.00 96.81 84 LEU A CA 1
ATOM 633 C C . LEU A 1 84 ? 9.380 -4.037 -8.784 1.00 96.81 84 LEU A C 1
ATOM 635 O O . LEU A 1 84 ? 9.482 -2.963 -8.202 1.00 96.81 84 LEU A O 1
ATOM 639 N N . ASP A 1 85 ? 10.159 -5.080 -8.497 1.00 95.38 85 ASP A N 1
ATOM 640 C CA . ASP A 1 85 ? 11.313 -4.966 -7.603 1.00 95.38 85 ASP A CA 1
ATOM 641 C C . ASP A 1 85 ? 12.423 -4.096 -8.229 1.00 95.38 85 ASP A C 1
ATOM 643 O O . ASP A 1 85 ? 12.363 -3.724 -9.403 1.00 95.38 85 ASP A O 1
ATOM 647 N N . SER A 1 86 ? 13.457 -3.775 -7.451 1.00 94.44 86 SER A N 1
ATOM 648 C CA . SER A 1 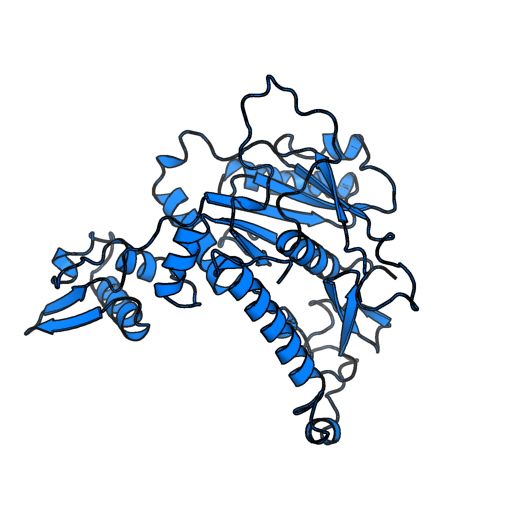86 ? 14.553 -2.896 -7.881 1.00 94.44 86 SER A CA 1
ATOM 649 C C . SER A 1 86 ? 15.274 -3.379 -9.149 1.00 94.44 86 SER A C 1
ATOM 651 O O . SER A 1 86 ? 15.593 -2.584 -10.035 1.00 94.44 86 SER A O 1
ATOM 653 N N . ASP A 1 87 ? 15.468 -4.692 -9.292 1.00 95.69 87 ASP A N 1
ATOM 654 C CA . ASP A 1 87 ? 16.039 -5.313 -10.491 1.00 95.69 87 ASP A CA 1
ATOM 655 C C . ASP A 1 87 ? 15.138 -5.106 -11.722 1.00 95.69 87 ASP A C 1
ATOM 657 O O . ASP A 1 87 ? 15.625 -4.829 -12.821 1.00 95.69 87 ASP A O 1
ATOM 661 N N . LEU A 1 88 ? 13.823 -5.288 -11.568 1.00 97.44 88 LEU A N 1
ATOM 662 C CA . LEU A 1 88 ? 12.865 -5.113 -12.655 1.00 97.44 88 LEU A CA 1
ATOM 663 C C . LEU A 1 88 ? 12.702 -3.638 -13.016 1.00 97.44 88 LEU A C 1
ATOM 665 O O . LEU A 1 88 ? 12.689 -3.332 -14.206 1.00 97.44 88 LEU A O 1
ATOM 669 N N . LEU A 1 89 ? 12.669 -2.737 -12.029 1.00 97.12 89 LEU A N 1
ATOM 670 C CA . LEU A 1 89 ? 12.692 -1.285 -12.227 1.00 97.12 89 LEU A CA 1
ATOM 671 C C . LEU A 1 89 ? 13.917 -0.850 -13.032 1.00 97.12 89 LEU A C 1
ATOM 673 O O . LEU A 1 89 ? 13.780 -0.104 -14.003 1.00 97.12 89 LEU A O 1
ATOM 677 N N . HIS A 1 90 ? 15.098 -1.376 -12.696 1.00 96.00 90 HIS A N 1
ATOM 678 C CA . HIS A 1 90 ? 16.320 -1.136 -13.460 1.00 96.00 90 HIS A CA 1
ATOM 679 C C . HIS A 1 90 ? 16.170 -1.548 -14.934 1.00 96.00 90 HIS A C 1
ATOM 681 O O . HIS A 1 90 ? 16.671 -0.857 -15.821 1.00 96.00 90 HIS A O 1
ATOM 687 N N . VAL A 1 91 ? 15.456 -2.638 -15.227 1.00 97.75 91 VAL A N 1
ATOM 688 C CA . VAL A 1 91 ? 15.212 -3.077 -16.608 1.00 97.75 91 VAL A CA 1
ATOM 689 C C . VAL A 1 91 ? 14.159 -2.210 -17.302 1.00 97.75 91 VAL A C 1
ATOM 691 O O . VAL A 1 91 ? 14.440 -1.681 -18.375 1.00 97.75 91 VAL A O 1
ATOM 694 N N . VAL A 1 92 ? 12.958 -2.053 -16.736 1.00 97.81 92 VAL A N 1
ATOM 695 C CA . VAL A 1 92 ? 11.824 -1.411 -17.433 1.00 97.81 92 VAL A CA 1
ATOM 696 C C . VAL A 1 92 ? 12.032 0.086 -17.655 1.00 97.81 92 VAL A C 1
ATOM 698 O O . VAL A 1 92 ? 11.634 0.598 -18.698 1.00 97.81 92 VAL A O 1
ATOM 701 N N . ARG A 1 93 ? 12.723 0.777 -16.736 1.00 96.75 93 ARG A N 1
ATOM 702 C CA . ARG A 1 93 ? 13.035 2.212 -16.867 1.00 96.75 93 ARG A CA 1
ATOM 703 C C . ARG A 1 93 ? 14.062 2.497 -17.962 1.00 96.75 93 ARG A C 1
ATOM 705 O O . ARG A 1 93 ? 14.063 3.583 -18.529 1.00 96.75 93 ARG A O 1
ATOM 712 N N . ASN A 1 94 ? 14.921 1.524 -18.269 1.00 97.38 94 ASN A N 1
ATOM 713 C CA . ASN A 1 94 ? 16.048 1.689 -19.191 1.00 97.38 94 ASN A CA 1
ATOM 714 C C . ASN A 1 94 ? 15.895 0.883 -20.492 1.00 97.38 94 ASN A C 1
ATOM 716 O O . ASN A 1 94 ? 16.741 0.967 -21.383 1.00 97.38 94 ASN A O 1
ATOM 720 N N . ALA A 1 95 ? 14.839 0.076 -20.627 1.00 97.88 95 ALA A N 1
ATOM 721 C CA . ALA A 1 95 ? 14.604 -0.700 -21.833 1.00 97.88 95 ALA A CA 1
ATOM 722 C C . ALA A 1 95 ? 14.329 0.240 -23.032 1.00 97.88 95 ALA A C 1
ATOM 724 O O . ALA A 1 95 ? 13.467 1.118 -22.957 1.00 97.88 95 ALA A O 1
ATOM 725 N N . PRO A 1 96 ? 15.028 0.066 -24.165 1.00 98.06 96 PRO A N 1
ATOM 726 C CA . PRO A 1 96 ? 14.892 0.942 -25.327 1.00 98.06 96 PRO A CA 1
ATOM 727 C C . PRO A 1 96 ? 13.601 0.666 -26.103 1.00 98.06 96 PRO A C 1
ATOM 729 O O . PRO A 1 96 ? 13.041 -0.425 -26.021 1.00 98.06 96 PRO A O 1
ATOM 732 N N . ALA A 1 97 ? 13.148 1.630 -26.910 1.00 97.81 97 ALA A N 1
ATOM 733 C CA . ALA A 1 97 ? 12.024 1.429 -27.835 1.00 97.81 97 ALA A CA 1
ATOM 734 C C . ALA A 1 97 ? 12.350 0.397 -28.931 1.00 97.81 97 ALA A C 1
ATOM 736 O O . ALA A 1 97 ? 11.518 -0.435 -29.291 1.00 97.81 97 ALA A O 1
ATOM 737 N N . GLU A 1 98 ? 13.589 0.426 -29.419 1.00 98.00 98 GLU A N 1
ATOM 738 C CA . GLU A 1 98 ? 14.085 -0.473 -30.454 1.00 98.00 98 GLU A CA 1
ATOM 739 C C . GLU A 1 98 ? 14.895 -1.629 -29.874 1.00 98.00 98 GLU A C 1
ATOM 741 O O . GLU A 1 98 ? 15.488 -1.536 -28.803 1.00 98.00 98 GLU A O 1
ATOM 746 N N . TRP A 1 99 ? 14.968 -2.733 -30.614 1.00 98.38 99 TRP A N 1
ATOM 747 C CA . TRP A 1 99 ? 15.726 -3.909 -30.195 1.00 98.38 99 TRP A CA 1
ATOM 748 C C . TRP A 1 99 ? 17.225 -3.625 -30.051 1.00 98.38 99 TRP A C 1
ATOM 750 O O . TRP A 1 99 ? 17.928 -3.487 -31.053 1.00 98.38 99 TRP A O 1
ATOM 760 N N . ALA A 1 100 ? 17.749 -3.703 -28.830 1.00 98.19 100 ALA A N 1
ATOM 761 C CA . ALA A 1 100 ? 19.180 -3.559 -28.562 1.00 98.19 100 ALA A CA 1
ATOM 762 C C . ALA A 1 100 ? 19.708 -4.680 -27.663 1.00 98.19 100 ALA A C 1
ATOM 764 O O . ALA A 1 100 ? 18.950 -5.349 -26.959 1.00 98.19 100 ALA A O 1
ATOM 765 N N . TRP A 1 101 ? 21.020 -4.937 -27.714 1.00 97.94 101 TRP A N 1
ATOM 766 C CA . TRP A 1 101 ? 21.656 -5.896 -26.807 1.00 97.94 101 TRP A CA 1
ATOM 767 C C . TRP A 1 101 ? 21.594 -5.355 -25.379 1.00 97.94 101 TRP A C 1
ATOM 769 O O . TRP A 1 101 ? 21.970 -4.214 -25.143 1.00 97.94 101 TRP A O 1
ATOM 779 N N . TYR A 1 102 ? 21.155 -6.174 -24.419 1.00 96.88 102 TYR A N 1
ATOM 780 C CA . TYR A 1 102 ? 20.898 -5.695 -23.057 1.00 96.88 102 TYR A CA 1
ATOM 781 C C . TYR A 1 102 ? 22.095 -5.032 -22.366 1.00 96.88 102 TYR A C 1
ATOM 783 O O . TYR A 1 102 ? 21.895 -4.176 -21.517 1.00 96.88 102 TYR A O 1
ATOM 791 N N . ARG A 1 103 ? 23.328 -5.403 -22.736 1.00 96.31 103 ARG A N 1
ATOM 792 C CA . ARG A 1 103 ? 24.540 -4.787 -22.176 1.00 96.31 103 ARG A CA 1
ATOM 793 C C . ARG A 1 103 ? 24.897 -3.437 -22.786 1.00 96.31 103 ARG A C 1
ATOM 795 O O . ARG A 1 103 ? 25.626 -2.689 -22.152 1.00 96.31 103 ARG A O 1
ATOM 802 N N . ASP A 1 104 ? 24.410 -3.166 -23.993 1.00 95.88 104 ASP A N 1
ATOM 803 C CA . ASP A 1 104 ? 24.573 -1.867 -24.649 1.00 95.88 104 ASP A CA 1
ATOM 804 C C . ASP A 1 104 ? 23.442 -0.909 -24.243 1.00 95.88 104 ASP A C 1
ATOM 806 O O . ASP A 1 104 ? 23.612 0.301 -24.291 1.00 95.88 104 ASP A O 1
ATOM 810 N N . ALA A 1 105 ? 22.275 -1.456 -23.883 1.00 96.38 105 ALA A N 1
ATOM 811 C CA . ALA A 1 105 ? 21.060 -0.689 -23.634 1.00 96.38 105 ALA A CA 1
ATOM 812 C C . ALA A 1 105 ? 20.849 -0.296 -22.166 1.00 96.38 105 ALA A C 1
ATOM 814 O O . ALA A 1 105 ? 20.324 0.778 -21.899 1.00 96.38 105 ALA A O 1
ATOM 815 N N . LEU A 1 106 ? 21.208 -1.172 -21.223 1.00 96.75 106 LEU A N 1
ATOM 816 C CA . LEU A 1 106 ? 20.991 -0.936 -19.795 1.00 96.75 106 LEU A CA 1
ATOM 817 C C . LEU A 1 106 ? 22.234 -0.295 -19.161 1.00 96.75 106 LEU A C 1
ATOM 819 O O . LEU A 1 106 ? 23.353 -0.694 -19.502 1.00 96.75 106 LEU A O 1
ATOM 823 N N . PRO A 1 107 ? 22.072 0.647 -18.213 1.00 94.81 107 PRO A N 1
ATOM 824 C CA . PRO A 1 107 ? 23.199 1.196 -17.474 1.00 94.81 107 PRO A CA 1
ATOM 825 C C . PRO A 1 107 ? 23.907 0.097 -16.671 1.00 94.81 107 PRO A C 1
ATOM 827 O O . PRO A 1 107 ? 23.297 -0.883 -16.241 1.00 94.81 107 PRO A O 1
ATOM 830 N N . HIS A 1 108 ? 25.218 0.240 -16.462 1.00 91.38 108 HIS A N 1
ATOM 831 C CA . HIS A 1 108 ? 25.966 -0.742 -15.680 1.00 91.38 108 HIS A CA 1
ATOM 832 C C . HIS A 1 108 ? 25.532 -0.679 -14.205 1.00 91.38 108 HIS A C 1
ATOM 834 O O . HIS A 1 108 ? 25.622 0.386 -13.599 1.00 91.38 108 HIS A O 1
ATOM 840 N N . PRO A 1 109 ? 25.140 -1.795 -13.572 1.00 86.62 109 PRO A N 1
ATOM 841 C CA . PRO A 1 109 ? 24.458 -1.762 -12.275 1.00 86.62 109 PRO A CA 1
ATOM 842 C C . PRO A 1 109 ? 25.408 -1.722 -11.059 1.00 86.62 109 PRO A C 1
ATOM 844 O O . PRO A 1 109 ? 25.004 -1.974 -9.933 1.00 86.62 109 PRO A O 1
ATOM 847 N N . GLY A 1 110 ? 26.711 -1.536 -11.279 1.00 87.50 110 GLY A N 1
ATOM 848 C CA . GLY A 1 110 ? 27.740 -1.640 -10.229 1.00 87.50 110 GLY A CA 1
ATOM 849 C C . GLY A 1 110 ? 28.071 -3.070 -9.755 1.00 87.50 110 GLY A C 1
ATOM 850 O O . GLY A 1 110 ? 28.989 -3.250 -8.963 1.00 87.50 110 GLY A O 1
ATOM 851 N N . TYR A 1 111 ? 27.396 -4.103 -10.274 1.00 87.94 111 TYR A N 1
ATOM 852 C CA . TYR A 1 111 ? 27.620 -5.525 -9.960 1.00 87.94 111 TYR A CA 1
ATOM 853 C C . TYR A 1 111 ? 27.642 -6.412 -11.231 1.00 87.94 111 TYR A C 1
ATOM 855 O O . TYR A 1 111 ? 27.379 -5.932 -12.335 1.00 87.94 111 TYR A O 1
ATOM 863 N N . PRO A 1 112 ? 27.969 -7.723 -11.151 1.00 93.88 112 PRO A N 1
ATOM 864 C CA . PRO A 1 112 ? 28.137 -8.561 -12.343 1.00 93.88 112 PRO A CA 1
ATOM 865 C C . PRO A 1 112 ? 26.886 -8.708 -13.236 1.00 93.88 112 PRO A C 1
ATOM 867 O O . PRO A 1 112 ? 25.818 -9.113 -12.777 1.00 93.88 112 PRO A O 1
ATOM 870 N N . TRP A 1 113 ? 27.066 -8.576 -14.559 1.00 94.12 113 TRP A N 1
ATOM 871 C CA . TRP A 1 113 ? 26.030 -8.718 -15.606 1.00 94.12 113 TRP A CA 1
ATOM 872 C C . TRP A 1 113 ? 25.181 -10.003 -15.583 1.00 94.12 113 TRP A C 1
ATOM 874 O O . TRP A 1 113 ? 24.171 -10.081 -16.288 1.00 94.12 113 TRP A O 1
ATOM 884 N N . ARG A 1 114 ? 25.594 -11.042 -14.847 1.00 93.25 114 ARG A N 1
ATOM 885 C CA . ARG A 1 114 ? 24.801 -12.273 -14.690 1.00 93.25 114 ARG A CA 1
ATOM 886 C C . ARG A 1 114 ? 23.471 -12.008 -13.976 1.00 93.25 114 ARG A C 1
ATOM 888 O O . ARG A 1 114 ? 22.483 -12.634 -14.341 1.00 93.25 114 ARG A O 1
ATOM 895 N N . TYR A 1 115 ? 23.444 -11.063 -13.034 1.00 92.69 115 TYR A N 1
ATOM 896 C CA . TYR A 1 115 ? 22.236 -10.700 -12.290 1.00 92.69 115 TYR A CA 1
ATOM 897 C C . TYR A 1 115 ? 21.277 -9.884 -13.161 1.00 92.69 115 TYR A C 1
ATOM 899 O O . TYR A 1 115 ? 20.114 -10.251 -13.279 1.00 92.69 115 TYR A O 1
ATOM 907 N N . VAL A 1 116 ? 21.788 -8.913 -13.928 1.00 95.75 116 VAL A N 1
ATOM 908 C CA . VAL A 1 116 ? 20.978 -8.180 -14.923 1.00 95.75 116 VAL A CA 1
ATOM 909 C C . VAL A 1 116 ? 20.399 -9.121 -15.971 1.00 95.75 116 VAL A C 1
ATOM 911 O O . VAL A 1 116 ? 19.243 -9.004 -16.355 1.00 95.75 116 VAL A O 1
ATOM 914 N N . ARG A 1 117 ? 21.180 -10.106 -16.431 1.00 96.12 117 ARG A N 1
ATOM 915 C CA . ARG A 1 117 ? 20.664 -11.115 -17.360 1.00 96.12 117 ARG A CA 1
ATOM 916 C C . ARG A 1 117 ? 19.485 -11.877 -16.751 1.00 96.12 117 ARG A C 1
ATOM 918 O O . ARG A 1 117 ? 18.515 -12.122 -17.462 1.00 96.12 117 ARG A O 1
ATOM 925 N N . ALA A 1 118 ? 19.575 -12.269 -15.480 1.00 96.50 118 ALA A N 1
ATOM 926 C CA . ALA A 1 118 ? 18.472 -12.921 -14.783 1.00 96.50 118 ALA A CA 1
ATOM 927 C C . ALA A 1 118 ? 17.253 -11.989 -14.694 1.00 96.50 118 ALA A C 1
ATOM 929 O O . ALA A 1 118 ? 16.164 -12.418 -15.058 1.00 96.50 118 ALA A O 1
ATOM 930 N N . ALA A 1 119 ? 17.443 -10.716 -14.334 1.00 97.19 119 ALA A N 1
ATOM 931 C CA . ALA A 1 119 ? 16.381 -9.708 -14.308 1.00 97.19 119 ALA A CA 1
ATOM 932 C C . ALA A 1 119 ? 15.703 -9.531 -15.679 1.00 97.19 119 ALA A C 1
ATOM 934 O O . ALA A 1 119 ? 14.483 -9.563 -15.760 1.00 97.19 119 ALA A O 1
ATOM 935 N N . VAL A 1 120 ? 16.467 -9.462 -16.778 1.00 98.06 120 VAL A N 1
ATOM 936 C CA . VAL A 1 120 ? 15.926 -9.394 -18.151 1.00 98.06 120 VAL A CA 1
ATOM 937 C C . VAL A 1 120 ? 15.097 -10.633 -18.501 1.00 98.06 120 VAL A C 1
ATOM 939 O O . VAL A 1 120 ? 14.089 -10.522 -19.195 1.00 98.06 120 VAL A O 1
ATOM 942 N N . HIS A 1 121 ? 15.502 -11.820 -18.040 1.00 97.94 121 HIS A N 1
ATOM 943 C CA . HIS A 1 121 ? 14.689 -13.026 -18.201 1.00 97.94 121 HIS A CA 1
ATOM 944 C C . HIS A 1 121 ? 13.393 -12.931 -17.387 1.00 97.94 121 HIS A C 1
ATOM 946 O O . HIS A 1 121 ? 12.332 -13.065 -17.985 1.00 97.94 121 HIS A O 1
ATOM 952 N N . ARG A 1 122 ? 13.461 -12.588 -16.089 1.00 97.88 122 ARG A N 1
ATOM 953 C CA . ARG A 1 122 ? 12.268 -12.407 -15.239 1.00 97.88 122 ARG A CA 1
ATOM 954 C C . ARG A 1 122 ? 11.302 -11.370 -15.819 1.00 97.88 122 ARG A C 1
ATOM 956 O O . ARG A 1 122 ? 10.101 -11.606 -15.854 1.00 97.88 122 ARG A O 1
ATOM 963 N N . ALA A 1 123 ? 11.826 -10.243 -16.296 1.00 97.94 123 ALA A N 1
ATOM 964 C CA . ALA A 1 123 ? 11.051 -9.166 -16.899 1.00 97.94 123 ALA A CA 1
ATOM 965 C C . ALA A 1 123 ? 10.318 -9.642 -18.166 1.00 97.94 123 ALA A C 1
ATOM 967 O O . ALA A 1 123 ? 9.133 -9.375 -18.347 1.00 97.94 123 ALA A O 1
ATOM 968 N N . ALA A 1 124 ? 11.004 -10.394 -19.028 1.00 97.94 124 ALA A N 1
ATOM 969 C CA . ALA A 1 124 ? 10.399 -10.949 -20.233 1.00 97.94 124 ALA A CA 1
ATOM 970 C C . ALA A 1 124 ? 9.362 -12.037 -19.928 1.00 97.94 124 ALA A C 1
ATOM 972 O O . ALA A 1 124 ? 8.316 -12.076 -20.567 1.00 97.94 124 ALA A O 1
ATOM 973 N N . ASP A 1 125 ? 9.636 -12.897 -18.946 1.00 97.62 125 ASP A N 1
ATOM 974 C CA . ASP A 1 125 ? 8.720 -13.963 -18.528 1.00 97.62 125 ASP A CA 1
ATOM 975 C C . ASP A 1 125 ? 7.446 -13.381 -17.887 1.00 97.62 125 ASP A C 1
ATOM 977 O O . ASP A 1 125 ? 6.365 -13.943 -18.041 1.00 97.62 125 ASP A O 1
ATOM 981 N N . ARG A 1 126 ? 7.554 -12.209 -17.243 1.00 96.81 126 ARG A N 1
ATOM 982 C CA . ARG A 1 126 ? 6.416 -11.400 -16.775 1.00 96.81 126 ARG A CA 1
ATOM 983 C C . ARG A 1 126 ? 5.715 -10.598 -17.880 1.00 96.81 126 ARG A C 1
ATOM 985 O O . ARG A 1 126 ? 4.695 -9.980 -17.604 1.00 96.81 126 ARG A O 1
ATOM 992 N N . GLY A 1 127 ? 6.261 -10.549 -19.095 1.00 97.19 127 GLY A N 1
ATOM 993 C CA . GLY A 1 127 ? 5.722 -9.741 -20.193 1.00 97.19 127 GLY A CA 1
ATOM 994 C C . GLY A 1 127 ? 5.904 -8.225 -20.032 1.00 97.19 127 GLY A C 1
ATOM 995 O O . GLY A 1 127 ? 5.308 -7.464 -20.786 1.00 97.19 127 GLY A O 1
ATOM 996 N N . VAL A 1 128 ? 6.736 -7.771 -19.086 1.00 97.62 128 VAL A N 1
ATOM 997 C CA . VAL A 1 128 ? 6.970 -6.335 -18.818 1.00 97.62 128 VAL A CA 1
ATOM 998 C C . VAL A 1 128 ? 8.051 -5.720 -19.715 1.00 97.62 128 VAL A C 1
ATOM 1000 O O . VAL A 1 128 ? 8.220 -4.506 -19.759 1.00 97.62 128 VAL A O 1
ATOM 1003 N N . VAL A 1 129 ? 8.769 -6.559 -20.465 1.00 98.38 129 VAL A N 1
ATOM 1004 C CA . VAL A 1 129 ? 9.602 -6.190 -21.618 1.00 98.38 129 VAL A CA 1
ATOM 1005 C C . VAL A 1 129 ? 9.512 -7.290 -22.667 1.00 98.38 129 VAL A C 1
ATOM 1007 O O . VAL A 1 129 ? 9.246 -8.450 -22.350 1.00 98.38 129 VAL A O 1
ATOM 1010 N N . GLU A 1 130 ? 9.821 -6.970 -23.918 1.00 98.38 130 GLU A N 1
ATOM 1011 C CA . GLU A 1 130 ? 10.017 -7.994 -24.935 1.00 98.38 130 GLU A CA 1
ATOM 1012 C C . GLU A 1 130 ? 11.478 -8.441 -24.980 1.00 98.38 130 GLU A C 1
ATOM 1014 O O . GLU A 1 130 ? 12.409 -7.644 -24.841 1.00 98.38 130 GLU A O 1
ATOM 1019 N N . ARG A 1 131 ? 11.699 -9.734 -25.239 1.00 97.75 131 ARG A N 1
ATOM 1020 C CA . ARG A 1 131 ? 13.037 -10.325 -25.338 1.00 97.75 131 ARG A CA 1
ATOM 1021 C C . ARG A 1 131 ? 13.148 -11.230 -26.552 1.00 97.75 131 ARG A C 1
ATOM 1023 O O . ARG A 1 131 ? 12.301 -12.084 -26.790 1.00 97.75 131 ARG A O 1
ATOM 1030 N N . ARG A 1 132 ? 14.272 -11.136 -27.262 1.00 97.69 132 ARG A N 1
ATOM 1031 C CA . ARG A 1 132 ? 14.632 -12.075 -28.333 1.00 97.69 132 ARG A CA 1
ATOM 1032 C C . ARG A 1 132 ? 16.098 -12.468 -28.269 1.00 97.69 132 ARG A C 1
ATOM 1034 O O . ARG A 1 132 ? 16.916 -11.822 -27.614 1.00 97.69 132 ARG A O 1
ATOM 1041 N N . ARG A 1 133 ? 16.452 -13.532 -28.986 1.00 96.56 133 ARG A N 1
ATOM 1042 C CA . ARG A 1 133 ? 17.844 -13.952 -29.167 1.00 96.56 133 ARG A CA 1
ATOM 1043 C C . ARG A 1 133 ? 18.270 -13.744 -30.618 1.00 96.56 133 ARG A C 1
ATOM 1045 O O . ARG A 1 133 ? 17.601 -14.216 -31.531 1.00 96.56 133 ARG A O 1
ATOM 1052 N N . ARG A 1 134 ? 19.399 -13.066 -30.829 1.00 94.69 134 ARG A N 1
ATOM 1053 C CA . ARG A 1 134 ? 20.070 -12.937 -32.133 1.00 94.69 134 ARG A CA 1
ATOM 1054 C C . ARG A 1 134 ? 21.510 -13.425 -31.978 1.00 94.69 134 ARG A C 1
ATOM 1056 O O . ARG A 1 134 ? 22.327 -12.771 -31.336 1.00 94.69 134 ARG A O 1
ATOM 1063 N N . GLY A 1 135 ? 21.799 -14.619 -32.499 1.00 92.56 135 GLY A N 1
ATOM 1064 C CA . GLY A 1 135 ? 23.080 -15.295 -32.276 1.00 92.56 135 GLY A CA 1
ATOM 1065 C C . GLY A 1 135 ? 23.326 -15.574 -30.788 1.00 92.56 135 GLY A C 1
ATOM 1066 O O . GLY A 1 135 ? 22.540 -16.262 -30.131 1.00 92.56 135 GLY A O 1
ATOM 1067 N N . ASN A 1 136 ? 24.409 -15.023 -30.240 1.00 90.44 136 ASN A N 1
ATOM 1068 C CA . ASN A 1 136 ? 24.744 -15.095 -28.814 1.00 90.44 136 ASN A CA 1
ATOM 1069 C C . ASN A 1 136 ? 24.250 -13.885 -27.994 1.00 90.44 136 ASN A C 1
ATOM 1071 O O . ASN A 1 136 ? 24.452 -13.861 -26.780 1.00 90.44 136 ASN A O 1
ATOM 1075 N N . ARG A 1 137 ? 23.590 -12.900 -28.620 1.00 95.50 137 ARG A N 1
ATOM 1076 C CA . ARG A 1 137 ? 23.108 -11.685 -27.951 1.00 95.50 137 ARG A CA 1
ATOM 1077 C C . ARG A 1 137 ? 21.644 -11.823 -27.540 1.00 95.50 137 ARG A C 1
ATOM 1079 O O . ARG A 1 137 ? 20.784 -12.188 -28.345 1.00 95.50 137 ARG A O 1
ATOM 1086 N N . ILE A 1 138 ? 21.370 -11.507 -26.276 1.00 97.62 138 ILE A N 1
ATOM 1087 C CA . ILE A 1 138 ? 20.011 -11.332 -25.750 1.00 97.62 138 ILE A CA 1
ATOM 1088 C C . ILE A 1 138 ? 19.629 -9.878 -25.990 1.00 97.62 138 ILE A C 1
ATOM 1090 O O . ILE A 1 138 ? 20.236 -8.982 -25.408 1.00 97.62 138 ILE A O 1
ATOM 1094 N N . GLN A 1 139 ? 18.664 -9.648 -26.869 1.00 98.44 139 GLN A N 1
ATOM 1095 C CA . GLN A 1 139 ? 18.141 -8.313 -27.113 1.00 98.44 139 GLN A CA 1
ATOM 1096 C C . GLN A 1 139 ? 16.837 -8.117 -26.350 1.00 98.44 139 GLN A C 1
ATOM 1098 O O . GLN A 1 139 ? 16.069 -9.073 -26.207 1.00 98.44 139 GLN A O 1
ATOM 1103 N N . LEU A 1 140 ? 16.598 -6.891 -25.902 1.00 98.56 140 LEU A N 1
ATOM 1104 C CA . LEU A 1 140 ? 15.332 -6.468 -25.318 1.00 98.56 140 LEU A CA 1
ATOM 1105 C C . LEU A 1 140 ? 14.820 -5.195 -25.990 1.00 98.56 140 LEU A C 1
ATOM 1107 O O . LEU A 1 140 ? 15.598 -4.473 -26.618 1.00 98.56 140 LEU A O 1
ATOM 1111 N N . ARG A 1 141 ? 13.526 -4.945 -25.819 1.00 98.31 141 ARG A N 1
ATOM 1112 C CA . ARG A 1 141 ? 12.893 -3.638 -26.003 1.00 98.31 141 ARG A CA 1
ATOM 1113 C C . ARG A 1 141 ? 11.753 -3.479 -24.997 1.00 98.31 141 ARG A C 1
ATOM 1115 O O . ARG A 1 141 ? 11.217 -4.481 -24.517 1.00 98.31 141 ARG A O 1
ATOM 1122 N N . ARG A 1 142 ? 11.394 -2.243 -24.674 1.00 98.06 142 ARG A N 1
ATOM 1123 C CA . ARG A 1 142 ? 10.268 -1.932 -23.788 1.00 98.06 142 ARG A CA 1
ATOM 1124 C C . ARG A 1 142 ? 8.934 -2.281 -24.449 1.00 98.06 142 ARG A C 1
ATOM 1126 O O . ARG A 1 142 ? 8.798 -2.124 -25.660 1.00 98.06 142 ARG A O 1
ATOM 1133 N N . THR A 1 143 ? 7.963 -2.715 -23.650 1.00 97.00 143 THR A N 1
ATOM 1134 C CA . THR A 1 143 ? 6.556 -2.846 -24.072 1.00 97.00 143 THR A CA 1
ATOM 1135 C C . THR A 1 143 ? 5.847 -1.489 -24.058 1.00 97.00 143 THR A C 1
ATOM 1137 O O . THR A 1 143 ? 5.087 -1.178 -24.969 1.00 97.00 143 THR A O 1
ATOM 1140 N N . ALA A 1 144 ? 6.164 -0.660 -23.063 1.00 96.88 144 ALA A N 1
ATOM 1141 C CA . ALA A 1 144 ? 5.697 0.709 -22.877 1.00 96.88 144 ALA A CA 1
ATOM 1142 C C . ALA A 1 144 ? 6.805 1.544 -22.196 1.00 96.88 144 ALA A C 1
ATOM 1144 O O . ALA A 1 144 ? 7.723 0.965 -21.607 1.00 96.88 144 ALA A O 1
ATOM 1145 N N . PRO A 1 145 ? 6.795 2.887 -22.284 1.00 97.00 145 PRO A N 1
ATOM 1146 C CA . PRO A 1 145 ? 7.614 3.715 -21.399 1.00 97.00 145 PRO A CA 1
ATOM 1147 C C . PRO A 1 145 ? 7.164 3.529 -19.944 1.00 97.00 145 PRO A C 1
ATOM 1149 O O . PRO A 1 145 ? 5.968 3.466 -19.672 1.00 97.00 145 PRO A O 1
ATOM 1152 N N . TYR A 1 146 ? 8.114 3.434 -19.014 1.00 97.50 146 TYR A N 1
ATOM 1153 C CA . TYR A 1 146 ? 7.786 3.419 -17.592 1.00 97.50 146 TYR A CA 1
ATOM 1154 C C . TYR A 1 146 ? 7.407 4.845 -17.148 1.00 97.50 146 TYR A C 1
ATOM 1156 O O . TYR A 1 146 ? 8.217 5.751 -17.372 1.00 97.50 146 TYR A O 1
ATOM 1164 N N . PRO A 1 147 ? 6.203 5.066 -16.593 1.00 97.00 147 PRO A N 1
ATOM 1165 C CA . PRO A 1 147 ? 5.709 6.405 -16.291 1.00 97.00 147 PRO A CA 1
ATOM 1166 C C . PRO A 1 147 ? 6.236 6.923 -14.950 1.00 97.00 147 PRO A C 1
ATOM 1168 O O . PRO A 1 147 ? 6.625 6.144 -14.078 1.00 97.00 147 PRO A O 1
ATOM 1171 N N . ASP A 1 148 ? 6.210 8.242 -14.784 1.00 94.88 148 ASP A N 1
ATOM 1172 C CA . ASP A 1 148 ? 6.433 8.900 -13.498 1.00 94.88 148 ASP A CA 1
ATOM 1173 C C . ASP A 1 148 ? 5.080 9.093 -12.807 1.00 94.88 148 ASP A C 1
ATOM 1175 O O . ASP A 1 148 ? 4.368 10.058 -13.065 1.00 94.88 148 ASP A O 1
ATOM 1179 N N . TRP A 1 149 ? 4.654 8.074 -12.061 1.00 95.75 149 TRP A N 1
ATOM 1180 C CA . TRP A 1 149 ? 3.273 7.950 -11.582 1.00 95.75 149 TRP A CA 1
ATOM 1181 C C . TRP A 1 149 ? 3.080 8.346 -10.118 1.00 95.75 149 TRP A C 1
ATOM 1183 O O . TRP A 1 149 ? 1.956 8.609 -9.701 1.00 95.75 149 TRP A O 1
ATOM 1193 N N . LEU A 1 150 ? 4.158 8.378 -9.338 1.00 95.31 150 LEU A N 1
ATOM 1194 C CA . LEU A 1 150 ? 4.130 8.707 -7.918 1.00 95.31 150 LEU A CA 1
ATOM 1195 C C . LEU A 1 150 ? 4.276 10.219 -7.740 1.00 95.31 150 LEU A C 1
ATOM 1197 O O . LEU A 1 150 ? 5.293 10.775 -8.148 1.00 95.31 150 LEU A O 1
ATOM 1201 N N . ARG A 1 151 ? 3.320 10.860 -7.064 1.00 92.31 151 ARG A N 1
ATOM 1202 C CA . ARG A 1 151 ? 3.440 12.262 -6.644 1.00 92.31 151 ARG A CA 1
ATOM 1203 C C . ARG A 1 151 ? 3.925 12.349 -5.202 1.00 92.31 151 ARG A C 1
ATOM 1205 O O . ARG A 1 151 ? 4.938 12.993 -4.944 1.00 92.31 151 ARG A O 1
ATOM 1212 N N . ARG A 1 152 ? 3.248 11.659 -4.277 1.00 92.19 152 ARG A N 1
ATOM 1213 C CA . ARG A 1 152 ? 3.564 11.714 -2.840 1.00 92.19 152 ARG A CA 1
ATOM 1214 C C . ARG A 1 152 ? 3.414 10.370 -2.139 1.00 92.19 152 ARG A C 1
ATOM 1216 O O . ARG A 1 152 ? 2.636 9.512 -2.551 1.00 92.19 152 ARG A O 1
ATOM 1223 N N . ILE A 1 153 ? 4.175 10.208 -1.061 1.00 94.75 153 ILE A N 1
ATOM 1224 C CA . ILE A 1 153 ? 4.089 9.116 -0.093 1.00 94.75 153 ILE A CA 1
ATOM 1225 C C . ILE A 1 153 ? 3.724 9.722 1.259 1.00 94.75 153 ILE A C 1
ATOM 1227 O O . ILE A 1 153 ? 4.482 10.514 1.806 1.00 94.75 153 ILE A O 1
ATOM 1231 N N . VAL A 1 154 ? 2.622 9.281 1.842 1.00 95.50 154 VAL A N 1
ATOM 1232 C CA . VAL A 1 154 ? 2.179 9.678 3.179 1.00 95.50 154 VAL A CA 1
ATOM 1233 C C . VAL A 1 154 ? 2.277 8.464 4.094 1.00 95.50 154 VAL A C 1
ATOM 1235 O O . VAL A 1 154 ? 1.780 7.386 3.761 1.00 95.50 154 VAL A O 1
ATOM 1238 N N . ALA A 1 155 ? 2.931 8.622 5.240 1.00 95.81 155 ALA A N 1
ATOM 1239 C CA . ALA A 1 155 ? 3.008 7.602 6.277 1.00 95.81 155 ALA A CA 1
ATOM 1240 C C . ALA A 1 155 ? 2.049 7.940 7.422 1.00 95.81 155 ALA A C 1
ATOM 1242 O O . ALA A 1 155 ? 2.081 9.052 7.939 1.00 95.81 155 ALA A O 1
ATOM 1243 N N . ILE A 1 156 ? 1.224 6.981 7.840 1.00 95.75 156 ILE A N 1
ATOM 1244 C CA . ILE A 1 156 ? 0.305 7.132 8.971 1.00 95.75 156 ILE A CA 1
ATOM 1245 C C . ILE A 1 156 ? 0.590 6.023 9.987 1.00 95.75 156 ILE A C 1
ATOM 1247 O O . ILE A 1 156 ? 0.505 4.832 9.669 1.00 95.75 156 ILE A O 1
ATOM 1251 N N . GLU A 1 157 ? 0.906 6.429 11.212 1.00 95.62 157 GLU A N 1
ATOM 1252 C CA . GLU A 1 157 ? 1.018 5.557 12.378 1.00 95.62 157 GLU A CA 1
ATOM 1253 C C . GLU A 1 157 ? -0.313 5.494 13.116 1.00 95.62 157 GLU A C 1
ATOM 1255 O O . GLU A 1 157 ? -0.922 6.523 13.411 1.00 95.62 157 GLU A O 1
ATOM 1260 N N . ASN A 1 158 ? -0.777 4.289 13.432 1.00 92.06 158 ASN A N 1
ATOM 1261 C CA . ASN A 1 158 ? -2.076 4.103 14.057 1.00 92.06 158 ASN A CA 1
ATOM 1262 C C . ASN A 1 158 ? -1.901 3.921 15.563 1.00 92.06 158 ASN A C 1
ATOM 1264 O O . ASN A 1 158 ? -1.376 2.907 16.019 1.00 92.06 158 ASN A O 1
ATOM 1268 N N . LYS A 1 159 ? -2.407 4.869 16.352 1.00 91.38 159 LYS A N 1
ATOM 1269 C CA . LYS A 1 159 ? -2.429 4.775 17.810 1.00 91.38 159 LYS A CA 1
ATOM 1270 C C . LYS A 1 159 ? -3.827 5.108 18.344 1.00 91.38 159 LYS A C 1
ATOM 1272 O O . LYS A 1 159 ? -4.078 6.260 18.674 1.00 91.38 159 LYS A O 1
ATOM 1277 N N . PRO A 1 160 ? -4.756 4.130 18.418 1.00 88.31 160 PRO A N 1
ATOM 1278 C CA . PRO A 1 160 ? -6.148 4.398 18.797 1.00 88.31 160 PRO A CA 1
ATOM 1279 C C . PRO A 1 160 ? -6.307 4.932 20.228 1.00 88.31 160 PRO A C 1
ATOM 1281 O O . PRO A 1 160 ? -7.268 5.630 20.515 1.00 88.31 160 PRO A O 1
ATOM 1284 N N . ASP A 1 161 ? -5.384 4.581 21.116 1.00 85.88 161 ASP A N 1
ATOM 1285 C CA . ASP A 1 161 ? -5.295 4.949 22.528 1.00 85.88 161 ASP A CA 1
ATOM 1286 C C . ASP A 1 161 ? -4.156 5.961 22.752 1.00 85.88 161 ASP A C 1
ATOM 1288 O O . ASP A 1 161 ? -3.245 5.736 23.552 1.00 85.88 161 ASP A O 1
ATOM 1292 N N . LEU A 1 162 ? -4.145 7.054 21.984 1.00 87.88 162 LEU A N 1
ATOM 1293 C CA . LEU A 1 162 ? -3.106 8.076 22.092 1.0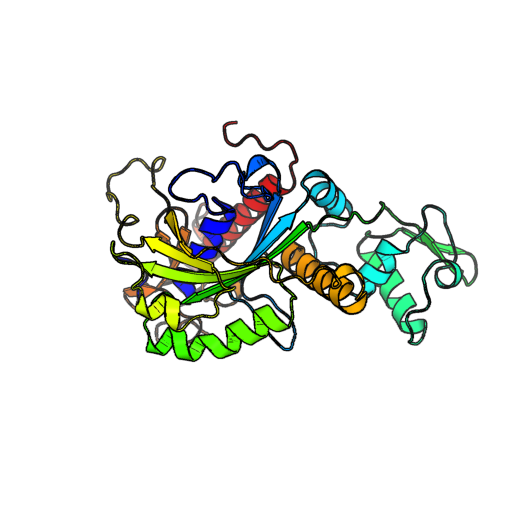0 87.88 162 LEU A CA 1
ATOM 1294 C C . LEU A 1 162 ? -3.298 8.929 23.356 1.00 87.88 162 LEU A C 1
ATOM 1296 O O . LEU A 1 162 ? -4.009 9.930 23.350 1.00 87.88 162 LEU A O 1
ATOM 1300 N N . ASP A 1 163 ? -2.624 8.539 24.437 1.00 86.81 163 ASP A N 1
ATOM 1301 C CA . ASP A 1 163 ? -2.433 9.360 25.635 1.00 86.81 163 ASP A CA 1
ATOM 1302 C C . ASP A 1 163 ? -1.037 10.018 25.668 1.00 86.81 163 ASP A C 1
ATOM 1304 O O . ASP A 1 163 ? -0.197 9.802 24.791 1.00 86.81 163 ASP A O 1
ATOM 1308 N N . ALA A 1 164 ? -0.758 10.832 26.691 1.00 85.81 164 ALA A N 1
ATOM 1309 C CA . ALA A 1 164 ? 0.506 11.567 26.775 1.00 85.81 164 ALA A CA 1
ATOM 1310 C C . ALA A 1 164 ? 1.722 10.634 26.927 1.00 85.81 164 ALA A C 1
ATOM 1312 O O . ALA A 1 164 ? 2.822 10.938 26.468 1.00 85.81 164 ALA A O 1
ATOM 1313 N N . ALA A 1 165 ? 1.557 9.472 27.565 1.00 87.31 165 ALA A N 1
ATOM 1314 C CA . ALA A 1 165 ? 2.634 8.494 27.666 1.00 87.31 165 ALA A CA 1
ATOM 1315 C C . ALA A 1 165 ? 2.893 7.810 26.314 1.00 87.31 165 ALA A C 1
ATOM 1317 O O . ALA A 1 165 ? 4.055 7.661 25.926 1.00 87.31 165 ALA A O 1
ATOM 1318 N N . ALA A 1 166 ? 1.834 7.453 25.587 1.00 88.38 166 ALA A N 1
ATOM 1319 C CA . ALA A 1 166 ? 1.897 6.904 24.241 1.00 88.38 166 ALA A CA 1
ATOM 1320 C C . ALA A 1 166 ? 2.518 7.903 23.254 1.00 88.38 166 ALA A C 1
ATOM 1322 O O . ALA A 1 166 ? 3.411 7.523 22.498 1.00 88.38 166 ALA A O 1
ATOM 1323 N N . ALA A 1 167 ? 2.129 9.180 23.313 1.00 89.50 167 ALA A N 1
ATOM 1324 C CA . ALA A 1 167 ? 2.695 10.247 22.489 1.00 89.50 167 ALA A CA 1
ATOM 1325 C C . ALA A 1 167 ? 4.213 10.377 22.699 1.00 89.50 167 ALA A C 1
ATOM 1327 O O . ALA A 1 167 ? 4.980 10.338 21.735 1.00 89.50 167 ALA A O 1
ATOM 1328 N N . ARG A 1 168 ? 4.677 10.415 23.959 1.00 89.19 168 ARG A N 1
ATOM 1329 C CA . ARG A 1 168 ? 6.117 10.451 24.274 1.00 89.19 168 ARG A CA 1
ATOM 1330 C C . ARG A 1 168 ? 6.871 9.224 23.770 1.00 89.19 168 ARG A C 1
ATOM 1332 O O . ARG A 1 168 ? 7.982 9.371 23.265 1.00 89.19 168 ARG A O 1
ATOM 1339 N N . ALA A 1 169 ? 6.286 8.033 23.894 1.00 91.00 169 ALA A N 1
ATOM 1340 C CA . ALA A 1 169 ? 6.899 6.798 23.408 1.00 91.00 169 ALA A CA 1
ATOM 1341 C C . ALA A 1 169 ? 7.001 6.763 21.872 1.00 91.00 169 ALA A C 1
ATOM 1343 O O . ALA A 1 169 ? 8.003 6.297 21.333 1.00 91.00 169 ALA A O 1
ATOM 1344 N N . LEU A 1 170 ? 5.995 7.293 21.171 1.00 91.94 170 LEU A N 1
ATOM 1345 C CA . LEU A 1 170 ? 5.947 7.341 19.708 1.00 91.94 170 LEU A CA 1
ATOM 1346 C C . LEU A 1 170 ? 6.860 8.435 19.119 1.00 91.94 170 LEU A C 1
ATOM 1348 O O . LEU A 1 170 ? 7.343 8.321 17.993 1.00 91.94 170 LEU A O 1
ATOM 1352 N N . SER A 1 171 ? 7.145 9.477 19.901 1.00 91.56 171 SER A N 1
ATOM 1353 C CA . SER A 1 171 ? 7.887 10.675 19.498 1.00 91.56 171 SER A CA 1
ATOM 1354 C C . SER A 1 171 ? 9.257 10.381 18.857 1.00 91.56 171 SER A C 1
ATOM 1356 O O . SER A 1 171 ? 9.637 11.033 17.887 1.00 91.56 171 SER A O 1
ATOM 1358 N N . GLU A 1 172 ? 10.028 9.407 19.360 1.00 91.56 172 GLU A N 1
ATOM 1359 C CA . GLU A 1 172 ? 11.334 9.043 18.772 1.00 91.56 172 GLU A CA 1
ATOM 1360 C C . GLU A 1 172 ? 11.185 8.415 17.379 1.00 91.56 172 GLU A C 1
ATOM 1362 O O . GLU A 1 172 ? 11.886 8.807 16.444 1.00 91.56 172 GLU A O 1
ATOM 1367 N N . GLN A 1 173 ? 10.226 7.500 17.225 1.00 92.50 173 GLN A N 1
ATOM 1368 C CA . GLN A 1 173 ? 9.928 6.850 15.950 1.00 92.50 173 GLN A CA 1
ATOM 1369 C C . GLN A 1 173 ? 9.484 7.870 14.895 1.00 92.50 173 GLN A C 1
ATOM 1371 O O . GLN A 1 173 ? 9.966 7.840 13.766 1.00 92.50 173 GLN A O 1
ATOM 1376 N N . LEU A 1 174 ? 8.621 8.814 15.273 1.00 94.62 174 LEU A N 1
ATOM 1377 C CA . LEU A 1 174 ? 8.138 9.845 14.355 1.00 94.62 174 LEU A CA 1
ATOM 1378 C C . LEU A 1 174 ? 9.246 10.816 13.938 1.00 94.62 174 LEU A C 1
ATOM 1380 O O . LEU A 1 174 ? 9.340 11.164 12.764 1.00 94.62 174 LEU A O 1
ATOM 1384 N N . ARG A 1 175 ? 10.140 11.212 14.858 1.00 93.81 175 ARG A N 1
ATOM 1385 C CA . ARG A 1 175 ? 11.323 12.018 14.494 1.00 93.81 175 ARG A CA 1
ATOM 1386 C C . ARG A 1 175 ? 12.217 11.291 13.497 1.00 93.81 175 ARG A C 1
ATOM 1388 O O . ARG A 1 175 ? 12.785 11.934 12.617 1.00 93.81 175 ARG A O 1
ATOM 1395 N N . PHE A 1 176 ? 12.351 9.972 13.627 1.00 91.81 176 PHE A N 1
ATOM 1396 C CA . PHE A 1 176 ? 13.077 9.168 12.651 1.00 91.81 176 PHE A CA 1
ATOM 1397 C C . PHE A 1 176 ? 12.384 9.189 11.283 1.00 91.81 176 PHE A C 1
ATOM 1399 O O . PHE A 1 176 ? 13.048 9.430 10.278 1.00 91.81 176 PHE A O 1
ATOM 1406 N N . ASP A 1 177 ? 11.063 9.011 11.229 1.00 92.75 177 ASP A N 1
ATOM 1407 C CA . ASP A 1 177 ? 10.314 9.048 9.965 1.00 92.75 177 ASP A CA 1
ATOM 1408 C C . ASP A 1 177 ? 10.470 10.388 9.245 1.00 92.75 177 ASP A C 1
ATOM 1410 O O . ASP A 1 177 ? 10.856 10.410 8.074 1.00 92.75 177 ASP A O 1
ATOM 1414 N N . VAL A 1 178 ? 10.282 11.489 9.979 1.00 91.75 178 VAL A N 1
ATOM 1415 C CA . VAL A 1 178 ? 10.513 12.857 9.496 1.00 91.75 178 VAL A CA 1
ATOM 1416 C C . VAL A 1 178 ? 11.957 13.020 9.011 1.00 91.75 178 VAL A C 1
ATOM 1418 O O . VAL A 1 178 ? 12.193 13.458 7.889 1.00 91.75 178 VAL A O 1
ATOM 1421 N N . GLY A 1 179 ? 12.939 12.602 9.815 1.00 89.38 179 GLY A N 1
ATOM 1422 C CA . GLY A 1 179 ? 14.360 12.761 9.498 1.00 89.38 179 GLY A CA 1
ATOM 1423 C C . GLY A 1 179 ? 14.845 11.937 8.300 1.00 89.38 179 GLY A C 1
ATOM 1424 O O . GLY A 1 179 ? 15.743 12.378 7.585 1.00 89.38 179 GLY A O 1
ATOM 1425 N N . THR A 1 180 ? 14.270 10.754 8.052 1.00 87.94 180 THR A N 1
ATOM 1426 C CA . THR A 1 180 ? 14.605 9.951 6.858 1.00 87.94 180 THR A CA 1
ATOM 1427 C C . THR A 1 180 ? 14.029 10.536 5.572 1.00 87.94 180 THR A C 1
ATOM 1429 O O . THR A 1 180 ? 14.565 10.281 4.490 1.00 87.94 180 THR A O 1
ATOM 1432 N N . GLY A 1 181 ? 12.918 11.273 5.670 1.00 88.19 181 GLY A N 1
ATOM 1433 C CA . GLY A 1 181 ? 12.199 11.824 4.527 1.00 88.19 181 GLY A CA 1
ATOM 1434 C C . GLY A 1 181 ? 11.732 10.755 3.534 1.00 88.19 181 GLY A C 1
ATOM 1435 O O . GLY A 1 181 ? 11.618 11.021 2.344 1.00 88.19 181 GLY A O 1
ATOM 1436 N N . LEU A 1 182 ? 11.530 9.492 3.913 1.00 91.06 182 LEU A N 1
ATOM 1437 C CA . LEU A 1 182 ? 11.012 8.526 2.930 1.00 91.06 182 LEU A CA 1
ATOM 1438 C C . LEU A 1 182 ? 9.559 8.833 2.543 1.00 91.06 182 LEU A C 1
ATOM 1440 O O . LEU A 1 182 ? 9.195 8.615 1.387 1.00 91.06 182 LEU A O 1
ATOM 1444 N N . ALA A 1 183 ? 8.782 9.385 3.473 1.00 92.50 183 ALA A N 1
ATOM 1445 C CA . ALA A 1 183 ? 7.478 9.987 3.229 1.00 92.50 183 ALA A CA 1
ATOM 1446 C C . ALA A 1 183 ? 7.606 11.509 3.039 1.00 92.50 183 ALA A C 1
ATOM 1448 O O . ALA A 1 183 ? 8.560 12.112 3.524 1.00 92.50 183 ALA A O 1
ATOM 1449 N N . ASP A 1 184 ? 6.654 12.099 2.322 1.00 91.81 184 ASP A N 1
ATOM 1450 C CA . ASP A 1 184 ? 6.469 13.547 2.177 1.00 91.81 184 ASP A CA 1
ATOM 1451 C C . ASP A 1 184 ? 5.697 14.135 3.357 1.00 91.81 184 ASP A C 1
ATOM 1453 O O . ASP A 1 184 ? 5.936 15.280 3.730 1.00 91.81 184 ASP A O 1
ATOM 1457 N N . GLU A 1 185 ? 4.825 13.332 3.972 1.00 94.12 185 GLU A N 1
ATOM 1458 C CA . GLU A 1 185 ? 4.071 13.679 5.175 1.00 94.12 185 GLU A CA 1
ATOM 1459 C C . GLU A 1 185 ? 4.018 12.492 6.139 1.00 94.12 185 GLU A C 1
ATOM 1461 O O . GLU A 1 185 ? 3.920 11.329 5.727 1.00 94.12 185 GLU A O 1
ATOM 1466 N N . VAL A 1 186 ? 4.057 12.797 7.435 1.00 95.50 186 VAL A N 1
ATOM 1467 C CA . VAL A 1 186 ? 3.938 11.818 8.520 1.00 95.50 186 VAL A CA 1
ATOM 1468 C C . VAL A 1 186 ? 2.752 12.204 9.391 1.00 95.50 186 VAL A C 1
ATOM 1470 O O . VAL A 1 186 ? 2.621 13.357 9.792 1.00 95.50 186 VAL A O 1
ATOM 1473 N N . TRP A 1 187 ? 1.902 11.231 9.698 1.00 96.12 187 TRP A N 1
ATOM 1474 C CA . TRP A 1 187 ? 0.676 11.419 10.461 1.00 96.12 187 TRP A CA 1
ATOM 1475 C C . TRP A 1 187 ? 0.554 10.395 11.588 1.00 96.12 187 TRP A C 1
ATOM 1477 O O . TRP A 1 187 ? 1.039 9.267 11.481 1.00 96.12 187 TRP A O 1
ATOM 1487 N N . VAL A 1 188 ? -0.171 10.763 12.640 1.00 95.44 188 VAL A N 1
ATOM 1488 C CA . VAL A 1 188 ? -0.686 9.844 13.656 1.00 95.44 188 VAL A CA 1
ATOM 1489 C C . VAL A 1 188 ? -2.206 9.818 13.566 1.00 95.44 188 VAL A C 1
ATOM 1491 O O . VAL A 1 188 ? -2.852 10.861 13.623 1.00 95.44 188 VAL A O 1
ATOM 1494 N N . ALA A 1 189 ? -2.788 8.629 13.443 1.00 93.19 189 ALA A N 1
ATOM 1495 C CA . ALA A 1 189 ? -4.223 8.414 13.549 1.00 93.19 189 ALA A CA 1
ATOM 1496 C C . ALA A 1 189 ? -4.580 7.934 14.959 1.00 93.19 189 ALA A C 1
ATOM 1498 O O . ALA A 1 189 ? -4.023 6.943 15.430 1.00 93.19 189 ALA A O 1
ATOM 1499 N N . THR A 1 190 ? -5.536 8.592 15.611 1.00 91.19 190 THR A N 1
ATOM 1500 C CA . THR A 1 190 ? -6.049 8.220 16.938 1.00 91.19 190 THR A CA 1
ATOM 1501 C C . THR A 1 190 ? -7.567 8.129 16.946 1.00 91.19 190 THR A C 1
ATOM 1503 O O . THR A 1 190 ? -8.237 8.810 16.173 1.00 91.19 190 THR A O 1
ATOM 1506 N N . ALA A 1 191 ? -8.126 7.284 17.814 1.00 87.62 191 ALA A N 1
ATOM 1507 C CA . ALA A 1 191 ? -9.563 7.257 18.048 1.00 87.62 191 ALA A CA 1
ATOM 1508 C C . ALA A 1 191 ? -9.940 8.345 19.064 1.00 87.62 191 ALA A C 1
ATOM 1510 O O . ALA A 1 191 ? -9.179 8.622 19.993 1.00 87.62 191 ALA A O 1
ATOM 1511 N N . THR A 1 192 ? -11.115 8.945 18.899 1.00 79.06 192 THR A N 1
ATOM 1512 C CA . THR A 1 192 ? -11.706 9.876 19.865 1.00 79.06 192 THR A CA 1
ATOM 1513 C C . THR A 1 192 ? -13.144 9.472 20.179 1.00 79.06 192 THR A C 1
ATOM 1515 O O . THR A 1 192 ? -13.851 8.908 19.343 1.00 79.06 192 THR A O 1
ATOM 1518 N N . THR A 1 193 ? -13.581 9.754 21.408 1.00 62.22 193 THR A N 1
ATOM 1519 C CA . THR A 1 193 ? -14.964 9.554 21.877 1.00 62.22 193 THR A CA 1
ATOM 1520 C C . THR A 1 193 ? -15.680 10.903 21.977 1.00 62.22 193 THR A C 1
ATOM 1522 O O . THR A 1 193 ? -16.126 11.309 23.048 1.00 62.22 193 THR A O 1
ATOM 1525 N N . GLY A 1 194 ? -15.700 11.658 20.875 1.00 55.53 194 GLY A N 1
ATOM 1526 C CA . GLY A 1 194 ? -16.399 12.948 20.768 1.00 55.53 194 GLY A CA 1
ATOM 1527 C C . GLY A 1 194 ? -15.661 14.188 21.299 1.00 55.53 194 GLY A C 1
ATOM 1528 O O . GLY A 1 194 ? -16.105 15.303 21.021 1.00 55.53 194 GLY A O 1
ATOM 1529 N N . ASP A 1 195 ? -14.532 14.025 21.993 1.00 60.19 195 ASP A N 1
ATOM 1530 C CA . ASP A 1 195 ? -13.680 15.131 22.451 1.00 60.19 195 ASP A CA 1
ATOM 1531 C C . ASP A 1 195 ? -12.507 15.388 21.487 1.00 60.19 195 ASP A C 1
ATOM 1533 O O . ASP A 1 195 ? -11.996 14.470 20.839 1.00 60.19 195 ASP A O 1
ATOM 1537 N N . ARG A 1 196 ? -12.075 16.655 21.387 1.00 67.31 196 ARG A N 1
ATOM 1538 C CA . ARG A 1 196 ? -10.855 17.030 20.648 1.00 67.31 196 ARG A CA 1
ATOM 1539 C C . ARG A 1 196 ? -9.620 16.442 21.327 1.00 67.31 196 ARG A C 1
ATOM 1541 O O . ARG A 1 196 ? -9.615 16.232 22.539 1.00 67.31 196 ARG A O 1
ATOM 1548 N N . VAL A 1 197 ? -8.554 16.255 20.553 1.00 70.75 197 VAL A N 1
ATOM 1549 C CA . VAL A 1 197 ? -7.256 15.833 21.093 1.00 70.75 197 VAL A CA 1
ATOM 1550 C C . VAL A 1 197 ? -6.756 16.889 22.085 1.00 70.75 197 VAL A C 1
ATOM 1552 O O . VAL A 1 197 ? -6.760 18.088 21.798 1.00 70.75 197 VAL A O 1
ATOM 1555 N N . GLU A 1 198 ? -6.361 16.453 23.283 1.00 70.31 198 GLU A N 1
ATOM 1556 C CA . GLU A 1 198 ? -5.903 17.361 24.335 1.00 70.31 198 GLU A CA 1
ATOM 1557 C C . GLU A 1 198 ? -4.642 18.135 23.900 1.00 70.31 198 GLU A C 1
ATOM 1559 O O . GLU A 1 198 ? -3.715 17.529 23.359 1.00 70.31 198 GLU A O 1
ATOM 1564 N N . PRO A 1 199 ? -4.521 19.443 24.207 1.00 70.06 199 PRO A N 1
ATOM 1565 C CA . PRO A 1 199 ? -3.346 20.236 23.833 1.00 70.06 199 PRO A CA 1
ATOM 1566 C C . PRO A 1 199 ? -2.009 19.657 24.316 1.00 70.06 199 PRO A C 1
ATOM 1568 O O . PRO A 1 199 ? -1.013 19.745 23.607 1.00 70.06 199 PRO A O 1
ATOM 1571 N N . ALA A 1 200 ? -1.985 19.015 25.488 1.00 67.00 200 ALA A N 1
ATOM 1572 C CA . ALA A 1 200 ? -0.779 18.382 26.025 1.00 67.00 200 ALA A CA 1
ATOM 1573 C C . ALA A 1 200 ? -0.258 17.230 25.140 1.00 67.00 200 ALA A C 1
ATOM 1575 O O . ALA A 1 200 ? 0.940 16.965 25.126 1.00 67.00 200 ALA A O 1
ATOM 1576 N N . LEU A 1 201 ? -1.135 16.567 24.375 1.00 73.62 201 LEU A N 1
ATOM 1577 C CA . LEU A 1 201 ? -0.744 15.540 23.402 1.00 73.62 201 LEU A CA 1
ATOM 1578 C C . LEU A 1 201 ? -0.040 16.155 22.189 1.00 73.62 201 LEU A C 1
ATOM 1580 O O . LEU A 1 201 ? 0.896 15.558 21.661 1.00 73.62 201 LEU A O 1
ATOM 1584 N N . LEU A 1 202 ? -0.462 17.357 21.779 1.00 76.94 202 LEU A N 1
ATOM 1585 C CA . LEU A 1 202 ? 0.158 18.100 20.679 1.00 76.94 202 LEU A CA 1
ATOM 1586 C C . LEU A 1 202 ? 1.602 18.499 21.020 1.00 76.94 202 LEU A C 1
ATOM 1588 O O . LEU A 1 202 ? 2.463 18.481 20.150 1.00 76.94 202 LEU A O 1
ATOM 1592 N N . GLU A 1 203 ? 1.881 18.823 22.287 1.00 79.00 203 GLU A N 1
ATOM 1593 C CA . GLU A 1 203 ? 3.216 19.233 22.750 1.00 79.00 203 GLU A CA 1
ATOM 1594 C C . GLU A 1 203 ? 4.241 18.080 22.787 1.00 79.00 203 GLU A C 1
ATOM 1596 O O . GLU A 1 203 ? 5.443 18.319 22.655 1.00 79.00 203 GLU A O 1
ATOM 1601 N N . ASP A 1 204 ? 3.788 16.832 22.955 1.00 85.38 204 ASP A N 1
ATOM 1602 C CA . ASP A 1 204 ? 4.658 15.648 23.066 1.00 85.38 204 ASP A CA 1
ATOM 1603 C C . ASP A 1 204 ? 5.051 15.049 21.689 1.00 85.38 204 ASP A C 1
ATOM 1605 O O . ASP A 1 204 ? 6.036 14.296 21.575 1.00 85.38 204 ASP A O 1
ATOM 1609 N N . LEU A 1 205 ? 4.311 15.389 20.627 1.00 88.50 205 LEU A N 1
ATOM 1610 C CA . LEU A 1 205 ? 4.561 14.943 19.252 1.00 88.50 205 LEU A CA 1
ATOM 1611 C C . LEU A 1 205 ? 5.463 15.928 18.477 1.00 88.50 205 LEU A C 1
ATOM 1613 O O . LEU A 1 205 ? 5.503 17.119 18.784 1.00 88.50 205 LEU A O 1
ATOM 1617 N N . PRO A 1 206 ? 6.235 15.464 17.473 1.00 91.69 206 PRO A N 1
ATOM 1618 C CA . PRO A 1 206 ? 7.012 16.369 16.625 1.00 91.69 206 PRO A CA 1
ATOM 1619 C C . PRO A 1 206 ? 6.101 17.325 15.842 1.00 91.69 206 PRO A C 1
ATOM 1621 O O . PRO A 1 206 ? 5.097 16.896 15.289 1.00 91.69 206 PRO A O 1
ATOM 1624 N N . VAL A 1 207 ? 6.494 18.599 15.737 1.00 89.69 207 VAL A N 1
ATOM 1625 C CA . VAL A 1 207 ? 5.682 19.662 15.106 1.00 89.69 207 VAL A CA 1
ATOM 1626 C C . VAL A 1 207 ? 5.326 19.387 13.640 1.00 89.69 207 VAL A C 1
ATOM 1628 O O . VAL A 1 207 ? 4.280 19.820 13.167 1.00 89.69 207 VAL A O 1
ATOM 1631 N N . ASP A 1 208 ? 6.181 18.645 12.937 1.00 91.06 208 ASP A N 1
ATOM 1632 C CA . ASP A 1 208 ? 6.005 18.307 11.524 1.00 91.06 208 ASP A CA 1
ATOM 1633 C C . ASP A 1 208 ? 5.014 17.157 11.288 1.00 91.06 208 ASP A C 1
ATOM 1635 O O . ASP A 1 208 ? 4.729 16.821 10.141 1.00 91.06 208 ASP A O 1
ATOM 1639 N N . VAL A 1 209 ? 4.503 16.531 12.355 1.00 93.62 209 VAL A N 1
ATOM 1640 C CA . VAL A 1 209 ? 3.636 15.352 12.279 1.00 93.62 209 VAL A CA 1
ATOM 1641 C C . VAL A 1 209 ? 2.176 15.752 12.422 1.00 93.62 209 VAL A C 1
ATOM 1643 O O . VAL A 1 209 ? 1.780 16.332 13.429 1.00 93.62 209 VAL A O 1
ATOM 1646 N N . GLY A 1 210 ? 1.364 15.383 11.434 1.00 92.50 210 GLY A N 1
ATOM 1647 C CA . GLY A 1 210 ? -0.078 15.601 11.440 1.00 92.50 210 GLY A CA 1
ATOM 1648 C C . GLY A 1 210 ? -0.819 14.661 12.389 1.00 92.50 210 GLY A C 1
ATOM 1649 O O . GLY A 1 210 ? -0.340 13.575 12.715 1.00 92.50 210 GLY A O 1
ATOM 1650 N N . ILE A 1 211 ? -2.022 15.048 12.811 1.00 92.00 211 ILE A N 1
ATOM 1651 C CA . ILE A 1 211 ? -2.869 14.251 13.706 1.00 92.00 211 ILE A CA 1
ATOM 1652 C C . ILE A 1 211 ? -4.275 14.141 13.122 1.00 92.00 211 ILE A C 1
ATOM 1654 O O . ILE A 1 211 ? -4.958 15.147 12.915 1.00 92.00 211 ILE A O 1
ATOM 1658 N N . LEU A 1 212 ? -4.702 12.899 12.896 1.00 91.69 212 LEU A N 1
ATOM 1659 C CA . LEU A 1 212 ? -6.054 12.527 12.490 1.00 91.69 212 LEU A CA 1
ATOM 1660 C C . LEU A 1 212 ? -6.808 11.956 13.690 1.00 91.69 212 LEU A C 1
ATOM 1662 O O . LEU A 1 212 ? -6.386 10.956 14.272 1.00 91.69 212 LEU A O 1
ATOM 1666 N N . ALA A 1 213 ? -7.944 12.556 14.024 1.00 89.31 213 ALA A N 1
ATOM 1667 C CA . ALA A 1 213 ? -8.867 12.054 15.029 1.00 89.31 213 ALA A CA 1
ATOM 1668 C C . ALA A 1 213 ? -10.046 11.350 14.353 1.00 89.31 213 ALA A C 1
ATOM 1670 O O . ALA A 1 213 ? -10.731 11.935 13.519 1.00 89.31 213 ALA A O 1
ATOM 1671 N N . PHE A 1 214 ? -10.285 10.095 14.719 1.00 86.50 214 PHE A N 1
ATOM 1672 C CA . PHE A 1 214 ? -11.370 9.271 14.197 1.00 86.50 214 PHE A CA 1
ATOM 1673 C C . PHE A 1 214 ? -12.481 9.157 15.238 1.00 86.50 214 PHE A C 1
ATOM 1675 O O . PHE A 1 214 ? -12.269 8.556 16.294 1.00 86.50 214 PHE A O 1
ATOM 1682 N N . ASP A 1 215 ? -13.672 9.666 14.914 1.00 81.31 215 ASP A N 1
ATOM 1683 C CA . ASP A 1 215 ? -14.863 9.456 15.742 1.00 81.31 215 ASP A CA 1
ATOM 1684 C C . ASP A 1 215 ? -15.385 8.034 15.516 1.00 81.31 215 ASP A C 1
ATOM 1686 O O . ASP A 1 215 ? -15.955 7.691 14.473 1.00 81.31 215 ASP A O 1
ATOM 1690 N N . VAL A 1 216 ? -15.145 7.180 16.505 1.00 73.50 216 VAL A N 1
ATOM 1691 C CA . VAL A 1 216 ? -15.506 5.765 16.445 1.00 73.50 216 VAL A CA 1
ATOM 1692 C C . VAL A 1 216 ? -16.874 5.471 17.066 1.00 73.50 216 VAL A C 1
ATOM 1694 O O . VAL A 1 216 ? -17.430 4.402 16.818 1.00 73.50 216 VAL A O 1
ATOM 1697 N N . ASP A 1 217 ? -17.467 6.412 17.800 1.00 65.88 217 ASP A N 1
ATOM 1698 C CA . ASP A 1 217 ? -18.797 6.246 18.396 1.00 65.88 217 ASP A CA 1
ATOM 1699 C C . ASP A 1 217 ? -19.905 6.625 17.397 1.00 65.88 217 ASP A C 1
ATOM 1701 O O . ASP A 1 217 ? -20.962 5.988 17.353 1.00 65.88 217 ASP A O 1
ATOM 1705 N N . ALA A 1 218 ? -19.643 7.581 16.497 1.00 54.81 218 ALA A N 1
ATOM 1706 C CA . ALA A 1 218 ? -20.560 7.959 15.416 1.00 54.81 218 ALA A CA 1
ATOM 1707 C C . ALA A 1 218 ? -20.882 6.807 14.438 1.00 54.81 218 ALA A C 1
ATOM 1709 O O . ALA A 1 218 ? -21.922 6.811 13.771 1.00 54.81 218 ALA A O 1
ATOM 1710 N N . ALA A 1 219 ? -20.025 5.784 14.372 1.00 53.22 219 ALA A N 1
ATOM 1711 C CA . ALA A 1 219 ? -20.216 4.605 13.530 1.00 53.22 219 ALA A CA 1
ATOM 1712 C C . ALA A 1 219 ? -21.246 3.593 14.088 1.00 53.22 219 ALA A C 1
ATOM 1714 O O . ALA A 1 219 ? -21.543 2.601 13.414 1.00 53.22 219 ALA A O 1
ATOM 1715 N N . GLU A 1 220 ? -21.810 3.820 15.285 1.00 51.88 220 GLU A N 1
ATOM 1716 C CA . GLU A 1 220 ? -22.824 2.955 15.917 1.00 51.88 220 GLU A CA 1
ATOM 1717 C C . GLU A 1 220 ? -24.279 3.200 15.437 1.00 51.88 220 GLU A C 1
ATOM 1719 O O . GLU A 1 220 ? -25.221 2.615 15.976 1.00 51.88 220 GLU A O 1
ATOM 1724 N N . GLY A 1 221 ? -24.487 4.027 14.404 1.00 43.66 221 GLY A N 1
ATOM 1725 C CA . GLY A 1 221 ? -25.809 4.428 13.896 1.00 43.66 221 GLY A CA 1
ATOM 1726 C C . GLY A 1 221 ? -26.732 3.297 13.386 1.00 43.66 221 GLY A C 1
ATOM 1727 O O . GLY A 1 221 ? -26.421 2.623 12.409 1.00 43.66 221 GLY A O 1
ATOM 1728 N N . ASP A 1 222 ? -27.891 3.180 14.054 1.00 39.88 222 ASP A N 1
ATOM 1729 C CA . ASP A 1 222 ? -29.147 2.435 13.803 1.00 39.88 222 ASP A CA 1
ATOM 1730 C C . ASP A 1 222 ? -29.075 0.998 13.213 1.00 39.88 222 ASP A C 1
ATOM 1732 O O . ASP A 1 222 ? -28.944 0.827 11.997 1.00 39.88 222 ASP A O 1
ATOM 1736 N N . PRO A 1 223 ? -29.313 -0.065 14.016 1.00 43.44 223 PRO A N 1
ATOM 1737 C CA . PRO A 1 223 ? -29.433 -1.442 13.519 1.00 43.44 223 PRO A CA 1
ATOM 1738 C C . PRO A 1 223 ? -30.626 -1.676 12.563 1.00 43.44 223 PRO A C 1
ATOM 1740 O O . PRO A 1 223 ? -30.739 -2.771 12.007 1.00 43.44 223 PRO A O 1
ATOM 1743 N N . GLY A 1 224 ? -31.504 -0.682 12.361 1.00 39.06 224 GLY A N 1
ATOM 1744 C CA . GLY A 1 224 ? -32.593 -0.679 11.375 1.00 39.06 224 GLY A CA 1
ATOM 1745 C C . GLY A 1 224 ? -32.387 0.228 10.149 1.00 39.06 224 GLY A C 1
ATOM 1746 O O . GLY A 1 224 ? -33.266 0.272 9.284 1.00 39.06 224 GLY A O 1
ATOM 1747 N N . GLY A 1 225 ? -31.258 0.937 10.043 1.00 35.97 225 GLY A N 1
ATOM 1748 C CA . GLY A 1 225 ? -30.995 1.897 8.969 1.00 35.97 225 GLY A CA 1
ATOM 1749 C C . GLY A 1 225 ? -30.812 1.237 7.598 1.00 35.97 225 GLY A C 1
ATOM 1750 O O . GLY A 1 225 ? -30.145 0.210 7.462 1.00 35.97 225 GLY A O 1
ATOM 1751 N N . SER A 1 226 ? -31.404 1.835 6.556 1.00 34.12 226 SER A N 1
ATOM 1752 C CA . SER A 1 226 ? -31.257 1.406 5.157 1.00 34.12 226 SER A CA 1
ATOM 1753 C C . SER A 1 226 ? -29.789 1.109 4.823 1.00 34.12 226 SER A C 1
ATOM 1755 O O . SER A 1 226 ? -28.925 1.966 5.006 1.00 34.12 226 SER A O 1
ATOM 1757 N N . LEU A 1 227 ? -29.516 -0.086 4.282 1.00 38.59 227 LEU A N 1
ATOM 1758 C CA . LEU A 1 227 ? -28.180 -0.602 3.923 1.00 38.59 227 LEU A CA 1
ATOM 1759 C C . LEU A 1 227 ? -27.331 0.353 3.052 1.00 38.59 227 LEU A C 1
ATOM 1761 O O . LEU A 1 227 ? -26.121 0.141 2.917 1.00 38.59 227 LEU A O 1
ATOM 1765 N N . LEU A 1 228 ? -27.968 1.380 2.483 1.00 33.06 228 LEU A N 1
ATOM 1766 C CA . LEU A 1 228 ? -27.432 2.369 1.554 1.00 33.06 228 LEU A CA 1
ATOM 1767 C C . LEU A 1 228 ? -26.928 3.668 2.217 1.00 33.06 228 LEU A C 1
ATOM 1769 O O . LEU A 1 228 ? -26.201 4.409 1.566 1.00 33.06 228 LEU A O 1
ATOM 1773 N N . ALA A 1 229 ? -27.243 3.943 3.490 1.00 33.03 229 ALA A N 1
ATOM 1774 C CA . ALA A 1 229 ? -26.902 5.209 4.161 1.00 33.03 229 ALA A CA 1
ATOM 1775 C C . ALA A 1 229 ? -26.129 4.988 5.476 1.00 33.03 229 ALA A C 1
ATOM 1777 O O . ALA A 1 229 ? -26.566 5.390 6.546 1.00 33.03 229 ALA A O 1
ATOM 1778 N N . GLY A 1 230 ? -24.983 4.304 5.416 1.00 40.38 230 GLY A N 1
ATOM 1779 C CA . GLY A 1 230 ? -24.073 4.214 6.563 1.00 40.38 230 GLY A CA 1
ATOM 1780 C C . GLY A 1 230 ? -23.074 5.366 6.533 1.00 40.38 230 GLY A C 1
ATOM 1781 O O . GLY A 1 230 ? -22.234 5.389 5.626 1.00 40.38 230 GLY A O 1
ATOM 1782 N N . ALA A 1 231 ? -23.157 6.292 7.494 1.00 48.12 231 ALA A N 1
ATOM 1783 C CA . ALA A 1 231 ? -22.073 7.234 7.769 1.00 48.12 231 ALA A CA 1
ATOM 1784 C C . ALA A 1 231 ? -20.780 6.427 8.008 1.00 48.12 231 ALA A C 1
ATOM 1786 O O . ALA A 1 231 ? -20.789 5.412 8.711 1.00 48.12 231 ALA A O 1
ATOM 1787 N N . GLY A 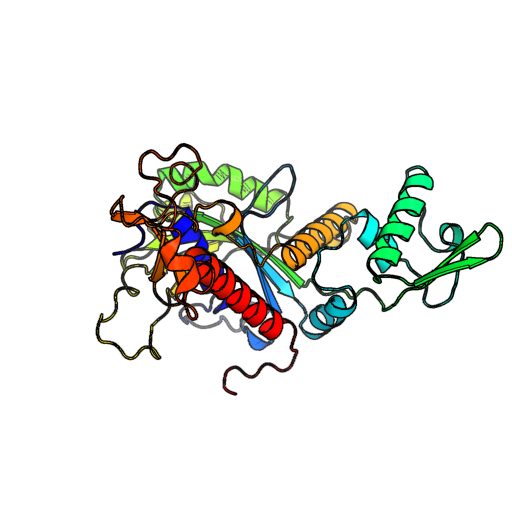1 232 ? -19.704 6.781 7.303 1.00 54.88 232 GLY A N 1
ATOM 1788 C CA . GLY A 1 232 ? -18.396 6.156 7.495 1.00 54.88 232 GLY A CA 1
ATOM 1789 C C . GLY A 1 232 ? -17.805 6.528 8.855 1.00 54.88 232 GLY A C 1
ATOM 1790 O O . GLY A 1 232 ? -18.346 7.382 9.548 1.00 54.88 232 GLY A O 1
ATOM 1791 N N . VAL A 1 233 ? -16.687 5.896 9.222 1.00 65.12 233 VAL A N 1
ATOM 1792 C CA . VAL A 1 233 ? -15.815 6.492 10.242 1.00 65.12 233 VAL A CA 1
ATOM 1793 C C . VAL A 1 233 ? -15.227 7.733 9.584 1.00 65.12 233 VAL A C 1
ATOM 1795 O O . VAL A 1 233 ? -14.540 7.596 8.570 1.00 65.12 233 VAL A O 1
ATOM 1798 N N . ASP A 1 234 ? -15.591 8.910 10.077 1.00 75.19 234 ASP A N 1
ATOM 1799 C CA . ASP A 1 234 ? -15.048 10.173 9.587 1.00 75.19 234 ASP A CA 1
ATOM 1800 C C . ASP A 1 234 ? -13.786 10.525 10.380 1.00 75.19 234 ASP A C 1
ATOM 1802 O O . ASP A 1 234 ? -13.640 10.104 11.534 1.00 75.19 234 ASP A O 1
ATOM 1806 N N . ALA A 1 235 ? -12.873 11.264 9.756 1.00 83.44 235 ALA A N 1
ATOM 1807 C CA . ALA A 1 235 ? -11.653 11.723 10.406 1.00 83.44 235 ALA A CA 1
ATOM 1808 C C . ALA A 1 235 ? -11.566 13.247 10.347 1.00 83.44 235 ALA A C 1
ATOM 1810 O O . ALA A 1 235 ? -11.693 13.838 9.274 1.00 83.44 235 ALA A O 1
ATOM 1811 N N . SER A 1 236 ? -11.310 13.882 11.489 1.00 85.75 236 SER A N 1
ATOM 1812 C CA . SER A 1 236 ? -10.958 15.298 11.560 1.00 85.75 236 SER A CA 1
ATOM 1813 C C . SER A 1 236 ? -9.449 15.474 11.653 1.00 85.75 236 SER A C 1
ATOM 1815 O O . SER A 1 236 ? -8.742 14.689 12.286 1.00 85.75 236 SER A O 1
ATOM 1817 N N . VAL A 1 237 ? -8.951 16.541 11.033 1.00 87.94 237 VAL A N 1
ATOM 1818 C CA . VAL A 1 237 ? -7.573 16.989 11.232 1.00 87.94 237 VAL A CA 1
ATOM 1819 C C . VAL A 1 237 ? -7.517 17.825 12.505 1.00 87.94 237 VAL A C 1
ATOM 1821 O O . VAL A 1 237 ? -8.130 18.889 12.571 1.00 87.94 237 VAL A O 1
ATOM 1824 N N . GLU A 1 238 ? -6.771 17.351 13.498 1.00 87.81 238 GLU A N 1
ATOM 1825 C CA . GLU A 1 238 ? -6.482 18.108 14.723 1.00 87.81 238 GLU A CA 1
ATOM 1826 C C . GLU A 1 238 ? -5.194 18.925 14.578 1.00 87.81 238 GLU A C 1
ATOM 1828 O O . GLU A 1 238 ? -5.060 19.999 15.164 1.00 87.81 238 GLU A O 1
ATOM 1833 N N . TRP A 1 239 ? -4.260 18.433 13.759 1.00 87.31 239 TRP A N 1
ATOM 1834 C CA . TRP A 1 239 ? -3.016 19.114 13.421 1.00 87.31 239 TRP A CA 1
ATOM 1835 C C . TRP A 1 239 ? -2.576 18.737 12.007 1.00 87.31 239 TRP A C 1
ATOM 1837 O O . TRP A 1 239 ? -2.597 17.558 11.653 1.00 87.31 239 TRP A O 1
ATOM 1847 N N . TYR A 1 240 ? -2.175 19.720 11.200 1.00 87.88 240 TYR A N 1
ATOM 1848 C CA . TYR A 1 240 ? -1.645 19.467 9.859 1.00 87.88 240 TYR A CA 1
ATOM 1849 C C . TYR A 1 240 ? -0.136 19.206 9.913 1.00 87.88 240 TYR A C 1
ATOM 1851 O O . TYR A 1 240 ? 0.564 19.905 10.645 1.00 87.88 240 TYR A O 1
ATOM 1859 N N . PRO A 1 241 ? 0.381 18.238 9.139 1.00 88.19 241 PRO A N 1
ATOM 1860 C CA . PRO A 1 241 ? 1.813 18.009 9.030 1.00 88.19 241 PRO A CA 1
ATOM 1861 C C . PRO A 1 241 ? 2.491 19.160 8.282 1.00 88.19 241 PRO A C 1
ATOM 1863 O O . PRO A 1 241 ? 1.870 19.873 7.488 1.00 88.19 241 PRO A O 1
ATOM 1866 N N . SER A 1 242 ? 3.801 19.271 8.472 1.00 85.94 242 SER A N 1
ATOM 1867 C CA . SER A 1 242 ? 4.663 19.977 7.524 1.00 85.94 242 SER A CA 1
ATOM 1868 C C . SER A 1 242 ? 5.022 19.035 6.372 1.00 85.94 242 SER A C 1
ATOM 1870 O O . SER A 1 242 ? 5.088 17.820 6.554 1.00 85.94 242 SER A O 1
ATOM 1872 N N . GLU A 1 243 ? 5.347 19.579 5.200 1.00 81.31 243 GLU A N 1
ATOM 1873 C CA . GLU A 1 243 ? 6.039 18.790 4.178 1.00 81.31 243 GLU A CA 1
ATOM 1874 C C . GLU A 1 243 ? 7.465 18.490 4.656 1.00 81.31 243 GLU A C 1
ATOM 1876 O O . GLU A 1 243 ? 8.260 19.401 4.900 1.00 81.31 243 GLU A O 1
ATOM 1881 N N . VAL A 1 244 ? 7.786 17.204 4.817 1.00 78.75 244 VAL A N 1
ATOM 1882 C CA . VAL A 1 244 ? 9.057 16.755 5.410 1.00 78.75 244 VAL A CA 1
ATOM 1883 C C . VAL A 1 244 ? 10.083 16.312 4.373 1.00 78.75 244 VAL A C 1
ATOM 1885 O O . VAL A 1 244 ? 11.223 16.007 4.724 1.00 78.75 244 VAL A O 1
ATOM 1888 N N . THR A 1 245 ? 9.726 16.314 3.085 1.00 67.19 245 THR A N 1
ATOM 1889 C CA . THR A 1 245 ? 10.687 16.087 2.002 1.00 67.19 245 THR A CA 1
ATOM 1890 C C . THR A 1 245 ? 11.567 17.330 1.815 1.00 67.19 245 THR A C 1
ATOM 1892 O O . THR A 1 245 ? 11.067 18.382 1.424 1.00 67.19 245 THR A O 1
ATOM 1895 N N . PRO A 1 246 ? 12.898 17.247 2.032 1.00 58.81 246 PRO A N 1
ATOM 1896 C CA . PRO A 1 246 ? 13.781 18.388 1.817 1.00 58.81 246 PRO A CA 1
ATOM 1897 C C . PRO A 1 246 ? 13.777 18.829 0.342 1.00 58.81 246 PRO A C 1
ATOM 1899 O O . PRO A 1 246 ? 13.805 17.953 -0.527 1.00 58.81 246 PRO A O 1
ATOM 1902 N N . PRO A 1 247 ? 13.889 20.136 0.029 1.00 53.09 247 PRO A N 1
ATOM 1903 C CA . PRO A 1 247 ? 13.976 20.641 -1.351 1.00 53.09 247 PRO A CA 1
ATOM 1904 C C . PRO A 1 247 ? 15.178 20.093 -2.140 1.00 53.09 247 PRO A C 1
ATOM 1906 O O . PRO A 1 247 ? 15.165 20.015 -3.365 1.00 53.09 247 PRO A O 1
ATOM 1909 N N . GLU A 1 248 ? 16.251 19.710 -1.441 1.00 51.97 248 GLU A N 1
ATOM 1910 C CA . GLU A 1 248 ? 17.442 19.073 -2.024 1.00 51.97 248 GLU A CA 1
ATOM 1911 C C . GLU A 1 248 ? 17.282 17.552 -2.196 1.00 51.97 248 GLU A C 1
ATOM 1913 O O . GLU A 1 248 ? 18.122 16.898 -2.815 1.00 51.97 248 GLU A O 1
ATOM 1918 N N . GLY A 1 249 ? 16.187 16.994 -1.675 1.00 50.34 249 GLY A N 1
ATOM 1919 C CA . GLY A 1 249 ? 15.841 15.579 -1.686 1.00 50.34 249 GLY A CA 1
ATOM 1920 C C . GLY A 1 249 ? 15.699 14.965 -3.073 1.00 50.34 249 GLY A C 1
ATOM 1921 O O . GLY A 1 249 ? 15.991 13.783 -3.244 1.00 50.34 249 GLY A O 1
ATOM 1922 N N . ASP A 1 250 ? 15.350 15.781 -4.065 1.00 52.38 250 ASP A N 1
ATOM 1923 C CA . ASP A 1 250 ? 15.282 15.375 -5.470 1.00 52.38 250 ASP A CA 1
ATOM 1924 C C . ASP A 1 250 ? 16.657 15.082 -6.091 1.00 52.38 250 ASP A C 1
ATOM 1926 O O . ASP A 1 250 ? 16.734 14.502 -7.174 1.00 52.38 250 ASP A O 1
ATOM 1930 N N . ARG A 1 251 ? 17.758 15.450 -5.418 1.00 58.31 251 ARG A N 1
ATOM 1931 C CA . ARG A 1 251 ? 19.131 15.206 -5.895 1.00 58.31 251 ARG A CA 1
ATOM 1932 C C . ARG A 1 251 ? 19.744 13.904 -5.380 1.00 58.31 251 ARG A C 1
ATOM 1934 O O . ARG A 1 251 ? 20.812 13.528 -5.860 1.00 58.31 251 ARG A O 1
ATOM 1941 N N . ASP A 1 252 ? 19.107 13.229 -4.422 1.00 79.62 252 ASP A N 1
ATOM 1942 C CA . ASP A 1 252 ? 19.551 11.920 -3.941 1.00 79.62 252 ASP A CA 1
ATOM 1943 C C . ASP A 1 252 ? 18.867 10.799 -4.736 1.00 79.62 252 ASP A C 1
ATOM 1945 O O . ASP A 1 252 ? 17.749 10.369 -4.434 1.00 79.62 252 ASP A O 1
ATOM 1949 N N . ASP A 1 253 ? 19.564 10.311 -5.764 1.00 83.00 253 ASP A N 1
ATOM 1950 C CA . ASP A 1 253 ? 19.095 9.205 -6.602 1.00 83.00 253 ASP A CA 1
ATOM 1951 C C . ASP A 1 253 ? 18.778 7.942 -5.787 1.00 83.00 253 ASP A C 1
ATOM 1953 O O . ASP A 1 253 ? 17.824 7.235 -6.113 1.00 83.00 253 ASP A O 1
ATOM 1957 N N . ALA A 1 254 ? 19.507 7.677 -4.695 1.00 87.25 254 ALA A N 1
ATOM 1958 C CA . ALA A 1 254 ? 19.269 6.496 -3.870 1.00 87.25 254 ALA A CA 1
ATOM 1959 C C . ALA A 1 254 ? 17.949 6.609 -3.095 1.00 87.25 254 ALA A C 1
ATOM 1961 O O . ALA A 1 254 ? 17.179 5.646 -3.042 1.00 87.25 254 ALA A O 1
ATOM 1962 N N . ARG A 1 255 ? 17.645 7.787 -2.534 1.00 86.94 255 ARG A N 1
ATOM 1963 C CA . ARG A 1 255 ? 16.355 8.043 -1.875 1.00 86.94 255 ARG A CA 1
ATOM 1964 C C . ARG A 1 255 ? 15.201 8.003 -2.872 1.00 86.94 255 ARG A C 1
ATOM 1966 O O . ARG A 1 255 ? 14.178 7.387 -2.573 1.00 86.94 255 ARG A O 1
ATOM 1973 N N . ARG A 1 256 ? 15.357 8.601 -4.057 1.00 88.00 256 ARG A N 1
ATOM 1974 C CA . ARG A 1 256 ? 14.340 8.551 -5.123 1.00 88.00 256 ARG A CA 1
ATOM 1975 C C . ARG A 1 256 ? 14.041 7.123 -5.568 1.00 88.00 256 ARG A C 1
ATOM 1977 O O . ARG A 1 256 ? 12.875 6.733 -5.621 1.00 88.00 256 ARG A O 1
ATOM 1984 N N . ASP A 1 257 ? 15.076 6.327 -5.821 1.00 91.00 257 ASP A N 1
ATOM 1985 C CA . ASP A 1 257 ? 14.915 4.914 -6.164 1.00 91.00 257 ASP A CA 1
ATOM 1986 C C . ASP A 1 257 ? 14.238 4.149 -5.021 1.00 91.00 257 ASP A C 1
ATOM 1988 O O . ASP A 1 257 ? 13.316 3.367 -5.259 1.00 91.00 257 ASP A O 1
ATOM 1992 N N . ARG A 1 258 ? 14.599 4.437 -3.763 1.00 92.88 258 ARG A N 1
ATOM 1993 C CA . ARG A 1 258 ? 13.970 3.802 -2.602 1.00 92.88 258 ARG A CA 1
ATOM 1994 C C . ARG A 1 258 ? 12.492 4.159 -2.443 1.00 92.88 258 ARG A C 1
ATOM 1996 O O . ARG A 1 258 ? 11.694 3.286 -2.099 1.00 92.88 258 ARG A O 1
ATOM 2003 N N . ARG A 1 259 ? 12.117 5.413 -2.696 1.00 94.56 259 ARG A N 1
ATOM 2004 C CA . ARG A 1 259 ? 10.718 5.869 -2.709 1.00 94.56 259 ARG A CA 1
ATOM 2005 C C . ARG A 1 259 ? 9.926 5.168 -3.807 1.00 94.56 259 ARG A C 1
ATOM 2007 O O . ARG A 1 259 ? 8.852 4.643 -3.53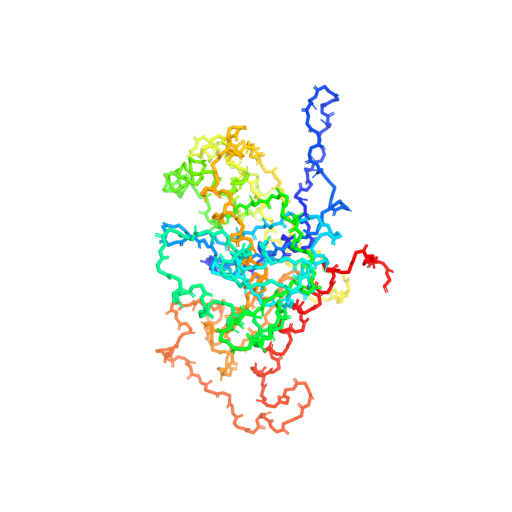1 1.00 94.56 259 ARG A O 1
ATOM 2014 N N . LEU A 1 260 ? 10.491 5.052 -5.008 1.00 95.12 260 LEU A N 1
ATOM 2015 C CA . LEU A 1 260 ? 9.853 4.321 -6.102 1.00 95.12 260 LEU A CA 1
ATOM 2016 C C . LEU A 1 260 ? 9.691 2.826 -5.787 1.00 95.12 260 LEU A C 1
ATOM 2018 O O . LEU A 1 260 ? 8.646 2.252 -6.073 1.00 95.12 260 LEU A O 1
ATOM 2022 N N . GLU A 1 261 ? 10.676 2.189 -5.150 1.00 95.44 261 GLU A N 1
ATOM 2023 C CA . GLU A 1 261 ? 10.552 0.803 -4.677 1.00 95.44 261 GLU A CA 1
ATOM 2024 C C . GLU A 1 261 ? 9.442 0.638 -3.628 1.00 95.44 261 GLU A C 1
ATOM 2026 O O . GLU A 1 261 ? 8.722 -0.363 -3.634 1.00 95.44 261 GLU A O 1
ATOM 2031 N N . LEU A 1 262 ? 9.305 1.589 -2.698 1.00 94.75 262 LEU A N 1
ATOM 2032 C CA . LEU A 1 262 ? 8.213 1.591 -1.723 1.00 94.75 262 LEU A CA 1
ATOM 2033 C C . LEU A 1 262 ? 6.863 1.737 -2.423 1.00 94.75 262 LEU A C 1
ATOM 2035 O O . LEU A 1 262 ? 5.948 0.969 -2.126 1.00 94.75 262 LEU A O 1
ATOM 2039 N N . ALA A 1 263 ? 6.771 2.652 -3.384 1.00 95.94 263 ALA A N 1
ATOM 2040 C CA . ALA A 1 263 ? 5.574 2.880 -4.171 1.00 95.94 263 ALA A CA 1
ATOM 2041 C C . ALA A 1 263 ? 5.192 1.639 -4.990 1.00 95.94 263 ALA A C 1
ATOM 2043 O O . ALA A 1 263 ? 4.058 1.184 -4.910 1.00 95.94 263 ALA A O 1
ATOM 2044 N N . GLU A 1 264 ? 6.138 0.993 -5.673 1.00 96.75 264 GLU A N 1
ATOM 2045 C CA . GLU A 1 264 ? 5.906 -0.270 -6.387 1.00 96.75 264 GLU A CA 1
ATOM 2046 C C . GLU A 1 264 ? 5.396 -1.382 -5.470 1.00 96.75 264 GLU A C 1
ATOM 2048 O O . GLU A 1 264 ? 4.480 -2.134 -5.820 1.00 96.75 264 GLU A O 1
ATOM 2053 N N . ARG A 1 265 ? 5.944 -1.467 -4.256 1.00 94.44 265 ARG A N 1
ATOM 2054 C CA . ARG A 1 265 ? 5.460 -2.425 -3.262 1.00 94.44 265 ARG A CA 1
ATOM 2055 C C . ARG A 1 265 ? 4.070 -2.075 -2.754 1.00 94.44 265 ARG A C 1
ATOM 2057 O O . ARG A 1 265 ? 3.284 -2.985 -2.510 1.00 94.44 265 ARG A O 1
ATOM 2064 N N . ALA A 1 266 ? 3.744 -0.798 -2.595 1.00 93.62 266 ALA A N 1
ATOM 2065 C CA . ALA A 1 266 ? 2.382 -0.351 -2.323 1.00 93.62 266 ALA A CA 1
ATOM 2066 C C . ALA A 1 266 ? 1.453 -0.624 -3.519 1.00 93.62 266 ALA A C 1
ATOM 2068 O O . ALA A 1 266 ? 0.344 -1.090 -3.323 1.00 93.62 266 ALA A O 1
ATOM 2069 N N . TYR A 1 267 ? 1.898 -0.492 -4.760 1.00 93.31 267 TYR A N 1
ATOM 2070 C CA . TYR A 1 267 ? 1.085 -0.829 -5.926 1.00 93.31 267 TYR A CA 1
ATOM 2071 C C . TYR A 1 267 ? 0.743 -2.329 -5.970 1.00 93.31 267 TYR A C 1
ATOM 2073 O O . TYR A 1 267 ? -0.425 -2.710 -6.082 1.00 93.31 267 TYR A O 1
ATOM 2081 N N . GLY A 1 268 ? 1.745 -3.203 -5.811 1.00 89.38 268 GLY A N 1
ATOM 2082 C CA . GLY A 1 268 ? 1.535 -4.653 -5.866 1.00 89.38 268 GLY A CA 1
ATOM 2083 C C . GLY A 1 268 ? 0.912 -5.239 -4.597 1.00 89.38 268 GLY A C 1
ATOM 2084 O O . GLY A 1 268 ? 0.083 -6.150 -4.662 1.00 89.38 268 GLY A O 1
ATOM 2085 N N . ARG A 1 26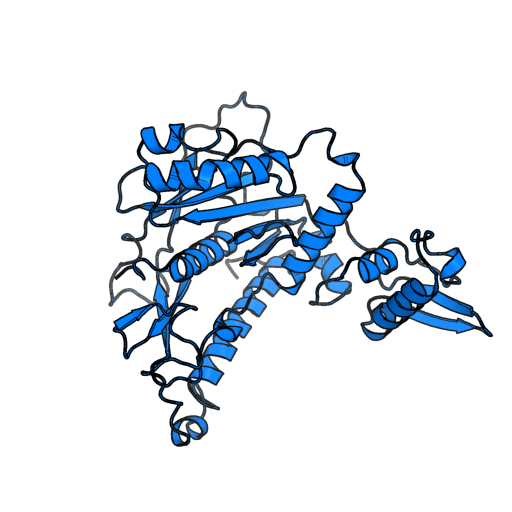9 ? 1.296 -4.729 -3.419 1.00 80.00 269 ARG A N 1
ATOM 2086 C CA . ARG A 1 269 ? 0.860 -5.259 -2.114 1.00 80.00 269 ARG A CA 1
ATOM 2087 C C . ARG A 1 269 ? -0.182 -4.407 -1.426 1.00 80.00 269 ARG A C 1
ATOM 2089 O O . ARG A 1 269 ? -0.871 -4.970 -0.584 1.00 80.00 269 ARG A O 1
ATOM 2096 N N . GLY A 1 270 ? -0.300 -3.116 -1.726 1.00 63.25 270 GLY A N 1
ATOM 2097 C CA . GLY A 1 270 ? -1.191 -2.117 -1.100 1.00 63.25 270 GLY A CA 1
ATOM 2098 C C . GLY A 1 270 ? -2.660 -2.282 -1.448 1.00 63.25 270 GLY A C 1
ATOM 2099 O O . GLY A 1 270 ? -3.421 -1.368 -1.682 1.00 63.25 270 GLY A O 1
ATOM 2100 N N . TRP A 1 271 ? -3.033 -3.541 -1.452 1.00 59.03 271 TRP A N 1
ATOM 2101 C CA . TRP A 1 271 ? -4.357 -4.092 -1.484 1.00 59.03 271 TRP A CA 1
ATOM 2102 C C . TRP A 1 271 ? -4.296 -5.256 -0.491 1.00 59.03 271 TRP A C 1
ATOM 2104 O O . TRP A 1 271 ? -4.679 -6.386 -0.803 1.00 59.03 271 TRP A O 1
ATOM 2114 N N . ARG A 1 272 ? -3.616 -5.083 0.654 1.00 57.44 272 ARG A N 1
ATOM 2115 C CA . ARG A 1 272 ? -3.224 -6.240 1.459 1.00 57.44 272 ARG A CA 1
ATOM 2116 C C . ARG A 1 272 ? -4.469 -6.915 1.988 1.00 57.44 272 ARG A C 1
ATOM 2118 O O . ARG A 1 272 ? -5.236 -6.380 2.779 1.00 57.44 272 ARG A O 1
ATOM 2125 N N . SER A 1 273 ? -4.610 -8.162 1.576 1.00 63.28 273 SER A N 1
ATOM 2126 C CA . SER A 1 273 ? -5.578 -9.055 2.154 1.00 63.28 273 SER A CA 1
ATOM 2127 C C . SER A 1 273 ? -5.128 -9.449 3.551 1.00 63.28 273 SER A C 1
ATOM 2129 O O . SER A 1 273 ? -4.168 -10.201 3.713 1.00 63.28 273 SER A O 1
ATOM 2131 N N . TYR A 1 274 ? -5.824 -8.980 4.574 1.00 71.31 274 TYR A N 1
ATOM 2132 C CA . TYR A 1 274 ? -5.504 -9.366 5.942 1.00 71.31 274 TYR A CA 1
ATOM 2133 C C . TYR A 1 274 ? -5.875 -10.806 6.286 1.00 71.31 274 TYR A C 1
ATOM 2135 O O . TYR A 1 274 ? -5.374 -11.356 7.259 1.00 71.31 274 TYR A O 1
ATOM 2143 N N . HIS A 1 275 ? -6.697 -11.461 5.462 1.00 69.62 275 HIS A N 1
ATOM 2144 C CA . HIS A 1 275 ? -7.073 -12.850 5.709 1.00 69.62 275 HIS A CA 1
ATOM 2145 C C . HIS A 1 275 ? -5.907 -13.840 5.555 1.00 69.62 275 HIS A C 1
ATOM 2147 O O . HIS A 1 275 ? -6.062 -14.998 5.925 1.00 69.62 275 HIS A O 1
ATOM 2153 N N . GLY A 1 276 ? -4.766 -13.424 4.982 1.00 69.94 276 GLY A N 1
ATOM 2154 C CA . GLY A 1 276 ? -3.575 -14.273 4.858 1.00 69.94 276 GLY A CA 1
ATOM 2155 C C . GLY A 1 276 ? -2.878 -14.548 6.193 1.00 69.94 276 GLY A C 1
ATOM 2156 O O . GLY A 1 276 ? -2.165 -15.535 6.312 1.00 69.94 276 GLY A O 1
ATOM 2157 N N . THR A 1 277 ? -3.114 -13.699 7.194 1.00 71.56 277 THR A N 1
ATOM 2158 C CA . THR A 1 277 ? -2.586 -13.831 8.561 1.00 71.56 277 THR A CA 1
ATOM 2159 C C . THR A 1 277 ? -3.686 -14.161 9.570 1.00 71.56 277 THR A C 1
ATOM 2161 O O . THR A 1 277 ? -3.498 -13.976 10.767 1.00 71.56 277 THR A O 1
ATOM 2164 N N . MET A 1 278 ? -4.855 -14.594 9.095 1.00 76.75 278 MET A N 1
ATOM 2165 C CA . MET A 1 278 ? -6.003 -14.944 9.932 1.00 76.75 278 MET A CA 1
ATOM 2166 C C . MET A 1 278 ? -6.484 -16.354 9.637 1.00 76.75 278 MET A C 1
ATOM 2168 O O . MET A 1 278 ? -6.042 -16.994 8.683 1.00 76.75 278 MET A O 1
ATOM 2172 N N . ARG A 1 279 ? -7.461 -16.795 10.432 1.00 84.75 279 ARG A N 1
ATOM 2173 C CA . ARG A 1 279 ? -8.125 -18.092 10.313 1.00 84.75 279 ARG A CA 1
ATOM 2174 C C . ARG A 1 279 ? -9.571 -17.951 9.828 1.00 84.75 279 ARG A C 1
ATOM 2176 O O . ARG A 1 279 ? -10.490 -18.252 10.588 1.00 84.75 279 ARG A O 1
ATOM 2183 N N . PRO A 1 280 ? -9.814 -17.494 8.580 1.00 88.69 280 PRO A N 1
ATOM 2184 C CA . PRO A 1 280 ? -11.161 -17.478 8.007 1.00 88.69 280 PRO A CA 1
ATOM 2185 C C . PRO A 1 280 ? -11.748 -18.885 7.849 1.00 88.69 280 PRO A C 1
ATOM 2187 O O . PRO A 1 280 ? -12.939 -19.003 7.632 1.00 88.69 280 PRO A O 1
ATOM 2190 N N . ASP A 1 281 ? -10.927 -19.934 7.956 1.00 90.44 281 ASP A N 1
ATOM 2191 C CA . ASP A 1 281 ? -11.324 -21.344 8.007 1.00 90.44 281 ASP A CA 1
ATOM 2192 C C . ASP A 1 281 ? -11.836 -21.796 9.389 1.00 90.44 281 ASP A C 1
ATOM 2194 O O . ASP A 1 281 ? -12.239 -22.951 9.548 1.00 90.44 281 ASP A O 1
ATOM 2198 N N . CYS A 1 282 ? -11.802 -20.912 10.389 1.00 92.94 282 CYS A N 1
ATOM 2199 C CA . CYS A 1 282 ? -12.431 -21.126 11.684 1.00 92.94 282 CYS A CA 1
ATOM 2200 C C . CYS A 1 282 ? -13.932 -20.844 11.583 1.00 92.94 282 CYS A C 1
ATOM 2202 O O . CYS A 1 282 ? -14.334 -19.774 11.130 1.00 92.94 282 CYS A O 1
ATOM 2204 N N . ARG A 1 283 ? -14.780 -21.734 12.101 1.00 92.94 283 ARG A N 1
ATOM 2205 C CA . ARG A 1 283 ? -16.240 -21.542 12.129 1.00 92.94 283 ARG A CA 1
ATOM 2206 C C . ARG A 1 283 ? -16.687 -20.318 12.942 1.00 92.94 283 ARG A C 1
ATOM 2208 O O . ARG A 1 283 ? -17.825 -19.888 12.791 1.00 92.94 283 ARG A O 1
ATOM 2215 N N . HIS A 1 284 ? -15.835 -19.828 13.847 1.00 93.06 284 HIS A N 1
ATOM 2216 C CA . HIS A 1 284 ? -16.092 -18.651 14.682 1.00 93.06 284 HIS A CA 1
ATOM 2217 C C . HIS A 1 284 ? -15.635 -17.349 14.019 1.00 93.06 284 HIS A C 1
ATOM 2219 O O . HIS A 1 284 ? -15.798 -16.283 14.612 1.00 93.06 284 HIS A O 1
ATOM 2225 N N . PHE A 1 285 ? -15.019 -17.424 12.834 1.00 91.88 285 PHE A N 1
ATOM 2226 C CA . PHE A 1 285 ? -14.612 -16.248 12.086 1.00 91.88 285 PHE A CA 1
ATOM 2227 C C . PHE A 1 285 ? -15.846 -15.564 11.503 1.00 91.88 285 PHE A C 1
ATOM 2229 O O . PHE A 1 285 ? -16.546 -16.113 10.652 1.00 91.88 285 PHE A O 1
ATOM 2236 N N . GLU A 1 286 ? -16.069 -14.329 11.926 1.00 89.94 286 GLU A N 1
ATOM 2237 C CA . GLU A 1 286 ? -17.073 -13.442 11.362 1.00 89.94 286 GLU A CA 1
ATOM 2238 C C . GLU A 1 286 ? -16.393 -12.229 10.737 1.00 89.94 286 GLU A C 1
ATOM 2240 O O . GLU A 1 286 ? -15.341 -11.772 11.188 1.00 89.94 286 GLU A O 1
ATOM 2245 N N . LEU A 1 287 ? -17.027 -11.676 9.708 1.00 88.38 287 LEU A N 1
ATOM 2246 C CA . LEU A 1 287 ? -16.676 -10.369 9.183 1.00 88.38 287 LEU A CA 1
ATOM 2247 C C . LEU A 1 287 ? -17.781 -9.392 9.566 1.00 88.38 287 LEU A C 1
ATOM 2249 O O . LEU A 1 287 ? -18.919 -9.549 9.126 1.00 88.38 287 LEU A O 1
ATOM 2253 N N . ARG A 1 288 ? -17.457 -8.404 10.399 1.00 86.50 288 ARG A N 1
ATOM 2254 C CA . ARG A 1 288 ? -18.421 -7.411 10.874 1.00 86.50 288 ARG A CA 1
ATOM 2255 C C . ARG A 1 288 ? -18.217 -6.087 10.167 1.00 86.50 288 ARG A C 1
ATOM 2257 O O . ARG A 1 288 ? -17.093 -5.679 9.882 1.00 86.50 288 ARG A O 1
ATOM 2264 N N . ARG A 1 289 ? -19.330 -5.427 9.869 1.00 84.06 289 ARG A N 1
ATOM 2265 C CA . ARG A 1 289 ? -19.329 -4.083 9.306 1.00 84.06 289 ARG A CA 1
ATOM 2266 C C . ARG A 1 289 ? -19.150 -3.071 10.434 1.00 84.06 289 ARG A C 1
ATOM 2268 O O . ARG A 1 289 ? -19.775 -3.209 11.480 1.00 84.06 289 ARG A O 1
ATOM 2275 N N . PHE A 1 290 ? -18.321 -2.068 10.190 1.00 78.88 290 PHE A N 1
ATOM 2276 C CA . PHE A 1 290 ? -18.157 -0.906 11.056 1.00 78.88 290 PHE A CA 1
ATOM 2277 C C . PHE A 1 290 ? -18.044 0.329 10.159 1.00 78.88 290 PHE A C 1
ATOM 2279 O O . PHE A 1 290 ? -17.075 0.459 9.406 1.00 78.88 290 PHE A O 1
ATOM 2286 N N . GLY A 1 291 ? -19.096 1.151 10.112 1.00 79.00 291 GLY A N 1
ATOM 2287 C CA . GLY A 1 291 ? -19.279 2.130 9.037 1.00 79.00 291 GLY A CA 1
ATOM 2288 C C . GLY A 1 291 ? -19.204 1.464 7.652 1.00 79.00 291 GLY A C 1
ATOM 2289 O O . GLY A 1 291 ? -19.987 0.569 7.316 1.00 79.00 291 GLY A O 1
ATOM 2290 N N . ARG A 1 292 ? -18.226 1.861 6.832 1.00 79.75 292 ARG A N 1
ATOM 2291 C CA . ARG A 1 292 ? -17.913 1.230 5.529 1.00 79.75 292 ARG A CA 1
ATOM 2292 C C . ARG A 1 292 ? -16.746 0.229 5.595 1.00 79.75 292 ARG A C 1
ATOM 2294 O O . ARG A 1 292 ? -16.437 -0.453 4.608 1.00 79.75 292 ARG A O 1
ATOM 2301 N N . GLY A 1 293 ? -16.113 0.096 6.757 1.00 82.69 293 GLY A N 1
ATOM 2302 C CA . GLY A 1 293 ? -15.077 -0.888 7.053 1.00 82.69 293 GLY A CA 1
ATOM 2303 C C . GLY A 1 293 ? -15.636 -2.297 7.260 1.00 82.69 293 GLY A C 1
ATOM 2304 O O . GLY A 1 293 ? -16.791 -2.487 7.646 1.00 82.69 293 GLY A O 1
ATOM 2305 N N . LEU A 1 294 ? -14.796 -3.296 6.990 1.00 86.69 294 LEU A N 1
ATOM 2306 C CA . LEU A 1 294 ? -15.052 -4.703 7.295 1.00 86.69 294 LEU A CA 1
ATOM 2307 C C . LEU A 1 294 ? -13.935 -5.195 8.215 1.00 86.69 294 LEU A C 1
ATOM 2309 O O . LEU A 1 294 ? -12.776 -5.241 7.798 1.00 86.69 294 LEU A O 1
ATOM 2313 N N . VAL A 1 295 ? -14.294 -5.550 9.446 1.00 86.44 295 VAL A N 1
ATOM 2314 C CA . VAL A 1 295 ? -13.366 -5.887 10.531 1.00 86.44 295 VAL A CA 1
ATOM 2315 C C . VAL A 1 295 ? -13.584 -7.347 10.947 1.00 86.44 295 VAL A C 1
ATOM 2317 O O . VAL A 1 295 ? -14.732 -7.781 11.089 1.00 86.44 295 VAL A O 1
ATOM 2320 N N . PRO A 1 296 ? -12.517 -8.147 11.116 1.00 88.31 296 PRO A N 1
ATOM 2321 C CA . PRO A 1 296 ? -12.637 -9.535 11.544 1.00 88.31 296 PRO A CA 1
ATOM 2322 C C . PRO A 1 296 ? -13.039 -9.634 13.016 1.00 88.31 296 PRO A C 1
ATOM 2324 O O . PRO A 1 296 ? -12.513 -8.932 13.880 1.00 88.31 296 PRO A O 1
ATOM 2327 N N . TYR A 1 297 ? -13.919 -10.580 13.313 1.00 87.81 297 TYR A N 1
ATOM 2328 C CA . TYR A 1 297 ? -14.458 -10.816 14.642 1.00 87.81 297 TYR A CA 1
ATOM 2329 C C . TYR A 1 297 ? -14.417 -12.306 14.982 1.00 87.81 297 TYR A C 1
ATOM 2331 O O . TYR A 1 297 ? -14.576 -13.166 14.114 1.00 87.81 297 TYR A O 1
ATOM 2339 N N . CYS A 1 298 ? -14.168 -12.627 16.249 1.00 90.56 298 CYS A N 1
ATOM 2340 C CA . CYS A 1 298 ? -14.225 -13.988 16.759 1.00 90.56 298 CYS A CA 1
ATOM 2341 C C . CYS A 1 298 ? -15.481 -14.169 17.612 1.00 90.56 298 CYS A C 1
ATOM 2343 O O . CYS A 1 298 ? -15.550 -13.664 18.734 1.00 90.56 298 CYS A O 1
ATOM 2345 N N . ALA A 1 299 ? -16.442 -14.947 17.111 1.00 91.94 299 ALA A N 1
ATOM 2346 C CA . ALA A 1 299 ? -17.683 -15.244 17.821 1.00 91.94 299 ALA A CA 1
ATOM 2347 C C . ALA A 1 299 ? -17.452 -15.981 19.153 1.00 91.94 299 ALA A C 1
ATOM 2349 O O . ALA A 1 299 ? -18.157 -15.715 20.119 1.00 91.94 299 ALA A O 1
ATOM 2350 N N . ALA A 1 300 ? -16.444 -16.859 19.229 1.00 93.12 300 ALA A N 1
ATOM 2351 C CA . ALA A 1 300 ? -16.108 -17.577 20.464 1.00 93.12 300 ALA A CA 1
ATOM 2352 C C . ALA A 1 300 ? -15.568 -16.643 21.559 1.00 93.12 300 ALA A C 1
ATOM 2354 O O . ALA A 1 300 ? -15.890 -16.803 22.730 1.00 93.12 300 ALA A O 1
ATOM 2355 N N . LYS A 1 301 ? -14.768 -15.640 21.176 1.00 89.56 301 LYS A N 1
ATOM 2356 C CA . LYS A 1 301 ? -14.144 -14.697 22.119 1.00 89.56 301 LYS A CA 1
ATOM 2357 C C . LYS A 1 301 ? -14.976 -13.438 22.364 1.00 89.56 301 LYS A C 1
ATOM 2359 O O . LYS A 1 301 ? -14.621 -12.645 23.227 1.00 89.56 301 LYS A O 1
ATOM 2364 N N . GLY A 1 302 ? -16.027 -13.214 21.578 1.00 88.56 302 GLY A N 1
ATOM 2365 C CA . GLY A 1 302 ? -16.876 -12.032 21.694 1.00 88.56 302 GLY A CA 1
ATOM 2366 C C . GLY A 1 302 ? -16.190 -10.710 21.322 1.00 88.56 302 GLY A C 1
ATOM 2367 O O . GLY A 1 302 ? -16.702 -9.653 21.686 1.00 88.56 302 GLY A O 1
ATOM 2368 N N . ARG A 1 303 ? -15.071 -10.733 20.582 1.00 84.69 303 ARG A N 1
ATOM 2369 C CA . ARG A 1 303 ? -14.298 -9.529 20.214 1.00 84.69 303 ARG A CA 1
ATOM 2370 C C . ARG A 1 303 ? -13.544 -9.666 18.890 1.00 84.69 303 ARG A C 1
ATOM 2372 O O . ARG A 1 303 ? -13.530 -10.739 18.280 1.00 84.69 303 ARG A O 1
ATOM 2379 N N . SER A 1 304 ? -12.922 -8.573 18.450 1.00 83.75 304 SER A N 1
ATOM 2380 C CA . SER A 1 304 ? -12.102 -8.501 17.234 1.00 83.75 304 SER A CA 1
ATOM 2381 C C . SER A 1 304 ? -10.966 -9.523 17.236 1.00 83.75 304 SER A C 1
ATOM 2383 O O . SER A 1 304 ? -10.397 -9.844 18.281 1.00 83.75 304 SER A O 1
ATOM 2385 N N . GLN A 1 305 ? -10.621 -10.048 16.057 1.00 83.12 305 GLN A N 1
ATOM 2386 C CA . GLN A 1 305 ? -9.472 -10.948 15.948 1.00 83.12 305 GLN A CA 1
ATOM 2387 C C . GLN A 1 305 ? -8.158 -10.185 16.095 1.00 83.12 305 GLN A C 1
ATOM 2389 O O . GLN A 1 305 ? -7.976 -9.124 15.503 1.00 83.12 305 GLN A O 1
ATOM 2394 N N . THR A 1 306 ? -7.210 -10.783 16.813 1.00 79.06 306 THR A N 1
ATOM 2395 C CA . THR A 1 306 ? -5.826 -10.313 16.884 1.00 79.06 306 THR A CA 1
ATOM 2396 C C . THR A 1 306 ? -4.898 -11.340 16.247 1.00 79.06 306 THR A C 1
ATOM 2398 O O . THR A 1 306 ? -5.103 -12.553 16.371 1.00 79.06 306 THR A O 1
ATOM 2401 N N . VAL A 1 307 ? -3.844 -10.860 15.587 1.00 75.06 307 VAL A N 1
ATOM 2402 C CA . VAL A 1 307 ? -2.803 -11.717 14.993 1.00 75.06 307 VAL A CA 1
ATOM 2403 C C . VAL A 1 307 ? -1.966 -12.459 16.039 1.00 75.06 307 VAL A C 1
ATOM 2405 O O . VAL A 1 307 ? -1.240 -13.376 15.684 1.00 75.06 307 VAL A O 1
ATOM 2408 N N . ALA A 1 308 ? -2.059 -12.087 17.318 1.00 80.38 308 ALA A N 1
ATOM 2409 C CA . ALA A 1 308 ? -1.382 -12.784 18.408 1.00 80.38 308 ALA A CA 1
ATOM 2410 C C . ALA A 1 308 ? -2.163 -14.016 18.888 1.00 80.38 308 ALA A C 1
ATOM 2412 O O . ALA A 1 308 ? -1.568 -15.018 19.271 1.00 80.38 308 ALA A O 1
ATOM 2413 N N . GLU A 1 309 ? -3.497 -13.958 18.865 1.00 83.81 309 GLU A N 1
ATOM 2414 C CA . GLU A 1 309 ? -4.317 -15.001 19.481 1.00 83.81 309 GLU A CA 1
ATOM 2415 C C . GLU A 1 309 ? -5.133 -15.837 18.498 1.00 83.81 309 GLU A C 1
ATOM 2417 O O . GLU A 1 309 ? -5.554 -16.939 18.841 1.00 83.81 309 GLU A O 1
ATOM 2422 N N . CYS A 1 310 ? -5.454 -15.305 17.317 1.00 84.31 310 CYS A N 1
ATOM 2423 C CA . CYS A 1 310 ? -6.266 -15.992 16.309 1.00 84.31 310 CYS A CA 1
ATOM 2424 C C . CYS A 1 310 ? -5.363 -16.635 15.250 1.00 84.31 310 CYS A C 1
ATOM 2426 O O . CYS A 1 310 ? -5.518 -16.407 14.052 1.00 84.31 310 CYS A O 1
ATOM 2428 N N . VAL A 1 311 ? -4.403 -17.426 15.734 1.00 82.75 311 VAL A N 1
ATOM 2429 C CA . VAL A 1 311 ? -3.382 -18.148 14.961 1.00 82.75 311 VAL A CA 1
ATOM 2430 C C . VAL A 1 311 ? -3.520 -19.659 15.157 1.00 82.75 311 VAL A C 1
ATOM 2432 O O . VAL A 1 311 ? -4.458 -20.128 15.801 1.00 82.75 311 VAL A O 1
ATOM 2435 N N . ASP A 1 312 ? -2.584 -20.438 14.618 1.00 82.06 312 ASP A N 1
ATOM 2436 C CA . ASP A 1 312 ? -2.630 -21.905 14.629 1.00 82.06 312 ASP A CA 1
ATOM 2437 C C . ASP A 1 312 ? -2.678 -22.547 16.020 1.00 82.06 312 ASP A C 1
ATOM 2439 O O . ASP A 1 312 ? -3.176 -23.662 16.152 1.00 82.06 312 ASP A O 1
ATOM 2443 N N . SER A 1 313 ? -2.224 -21.843 17.056 1.00 86.69 313 SER A N 1
ATOM 2444 C CA . SER A 1 313 ? -2.268 -22.287 18.453 1.00 86.69 313 SER A CA 1
ATOM 2445 C C . SER A 1 313 ? -3.545 -21.893 19.210 1.00 86.69 313 SER A C 1
ATOM 2447 O O . SER A 1 313 ? -3.629 -22.134 20.413 1.00 86.69 313 SER A O 1
ATOM 2449 N N . CYS A 1 314 ? -4.534 -21.276 18.554 1.00 91.75 314 CYS A N 1
ATOM 2450 C CA . CYS A 1 314 ? -5.772 -20.837 19.202 1.00 91.75 314 CYS A CA 1
ATOM 2451 C C . CYS A 1 314 ? -6.573 -22.032 19.753 1.00 91.75 314 CYS A C 1
ATOM 2453 O O . CYS A 1 314 ? -7.016 -22.884 18.987 1.00 91.75 314 CYS A O 1
ATOM 2455 N N . SER A 1 315 ? -6.815 -22.065 21.069 1.00 92.88 315 SER A N 1
ATOM 2456 C CA . SER A 1 315 ? -7.584 -23.132 21.737 1.00 92.88 315 SER A CA 1
ATOM 2457 C C . SER A 1 315 ? -9.056 -23.175 21.326 1.00 92.88 315 SER A C 1
ATOM 2459 O O . SER A 1 315 ? -9.655 -24.243 21.314 1.00 92.88 315 SER A O 1
ATOM 2461 N N . GLU A 1 316 ? -9.616 -22.022 20.957 1.00 93.94 316 GLU A N 1
ATOM 2462 C CA . GLU A 1 316 ? -10.998 -21.867 20.481 1.00 93.94 316 GLU A CA 1
ATOM 2463 C C . GLU A 1 316 ? -11.127 -22.132 18.971 1.00 93.94 316 GLU A C 1
ATOM 2465 O O . GLU A 1 316 ? -12.166 -21.861 18.370 1.00 93.94 316 GLU A O 1
ATOM 2470 N N . PHE A 1 317 ? -10.049 -22.553 18.296 1.00 93.44 317 PHE A N 1
ATOM 2471 C CA . PHE A 1 317 ? -10.122 -22.837 16.870 1.00 93.44 317 PHE A CA 1
ATOM 2472 C C . PHE A 1 317 ? -10.970 -24.084 16.618 1.00 93.44 317 PHE A C 1
ATOM 2474 O O . PHE A 1 317 ? -10.609 -25.197 16.996 1.00 93.44 317 PHE A O 1
ATOM 2481 N N . GLU A 1 318 ? -12.046 -23.901 15.861 1.00 93.62 318 GLU A N 1
ATOM 2482 C CA . GLU A 1 318 ? -12.839 -24.992 15.317 1.00 93.62 318 GLU A CA 1
ATOM 2483 C C . GLU A 1 318 ? -12.916 -24.843 13.795 1.00 93.62 318 GLU A C 1
ATOM 2485 O O . GLU A 1 318 ? -13.382 -23.806 13.314 1.00 93.62 318 GLU A O 1
ATOM 2490 N N . PRO A 1 319 ? -12.492 -25.847 13.005 1.00 93.19 319 PRO A N 1
ATOM 2491 C CA . PRO A 1 319 ? -12.564 -25.757 11.556 1.00 93.19 319 PRO A CA 1
ATOM 2492 C C . PRO A 1 319 ? -14.016 -25.707 11.081 1.00 93.19 319 PRO A C 1
ATOM 2494 O O . PRO A 1 319 ? -14.916 -26.298 11.684 1.00 93.19 319 PRO A O 1
ATOM 2497 N N . GLU A 1 320 ? -14.242 -25.051 9.948 1.00 91.94 320 GLU A N 1
ATOM 2498 C CA . GLU A 1 320 ? -15.539 -25.082 9.277 1.00 91.94 320 GLU A CA 1
ATOM 2499 C C . GLU A 1 320 ? -16.047 -26.520 9.060 1.00 91.94 320 GLU A C 1
ATOM 2501 O O . GLU A 1 320 ? -15.333 -27.342 8.465 1.00 91.94 320 GLU A O 1
ATOM 2506 N N . PRO A 1 321 ? -17.299 -26.825 9.454 1.00 90.19 321 PRO A N 1
ATOM 2507 C CA . PRO A 1 321 ? -17.912 -28.115 9.181 1.00 90.19 321 PRO A CA 1
ATOM 2508 C C . PRO A 1 321 ? -17.871 -28.458 7.681 1.00 90.19 321 PRO A C 1
ATOM 2510 O O . PRO A 1 321 ? -18.335 -27.658 6.863 1.00 90.19 321 PRO A O 1
ATOM 2513 N N . PRO A 1 322 ? -17.411 -29.662 7.282 1.00 88.31 322 PRO A N 1
ATOM 2514 C CA . PRO A 1 322 ? -17.317 -30.040 5.869 1.00 88.31 322 PRO A CA 1
ATOM 2515 C C . PRO A 1 322 ? -18.638 -29.897 5.101 1.00 88.31 322 PRO A C 1
ATOM 2517 O O . PRO A 1 322 ? -18.644 -29.481 3.945 1.00 88.31 322 PRO A O 1
ATOM 2520 N N . ALA A 1 323 ? -19.765 -30.164 5.769 1.00 89.88 323 ALA A N 1
ATOM 2521 C CA . ALA A 1 323 ? -21.106 -30.043 5.200 1.00 89.88 323 ALA A CA 1
ATOM 2522 C C . ALA A 1 323 ? -21.505 -28.603 4.826 1.00 89.88 323 ALA A C 1
ATOM 2524 O O . ALA A 1 323 ? -22.496 -28.409 4.129 1.00 89.88 323 ALA A O 1
ATOM 2525 N N . TRP A 1 324 ? -20.789 -27.576 5.296 1.00 88.56 324 TRP A N 1
ATOM 2526 C CA . TRP A 1 324 ? -21.054 -26.193 4.891 1.00 88.56 324 TRP A CA 1
ATOM 2527 C C . TRP A 1 324 ? -20.512 -25.894 3.496 1.00 88.56 324 TRP A C 1
ATOM 2529 O O . TRP A 1 324 ? -21.109 -25.103 2.774 1.00 88.56 324 TRP A O 1
ATOM 2539 N N . ARG A 1 325 ? -19.438 -26.575 3.080 1.00 84.06 325 ARG A N 1
ATOM 2540 C CA . ARG A 1 325 ? -18.755 -26.318 1.803 1.00 84.06 325 ARG A CA 1
ATOM 2541 C C . ARG A 1 325 ? -19.586 -26.696 0.580 1.00 84.06 325 ARG A C 1
ATOM 2543 O O . ARG A 1 325 ? -19.312 -26.219 -0.516 1.00 84.06 325 ARG A O 1
ATOM 2550 N N . THR A 1 326 ? -20.603 -27.533 0.773 1.00 87.62 326 THR A N 1
ATOM 2551 C CA . THR A 1 326 ? -21.495 -28.035 -0.277 1.00 87.62 326 THR A CA 1
ATOM 2552 C C . THR A 1 326 ? -22.797 -27.241 -0.402 1.00 87.62 326 THR A C 1
ATOM 2554 O O . THR A 1 326 ? -23.619 -27.569 -1.251 1.00 87.62 326 THR A O 1
ATOM 2557 N N . ARG A 1 327 ? -23.013 -26.202 0.420 1.00 84.12 327 ARG A N 1
ATOM 2558 C CA . ARG A 1 327 ? -24.283 -25.450 0.475 1.00 84.12 327 ARG A CA 1
ATOM 2559 C C . ARG A 1 327 ? -24.492 -24.458 -0.679 1.00 84.12 327 ARG A C 1
ATOM 2561 O O . ARG A 1 327 ? -25.525 -23.798 -0.706 1.00 84.12 327 ARG A O 1
ATOM 2568 N N . GLY A 1 328 ? -23.559 -24.384 -1.631 1.00 84.81 328 GLY A N 1
ATOM 2569 C CA . GLY A 1 328 ? -23.627 -23.465 -2.768 1.00 84.81 328 GLY A CA 1
ATOM 2570 C C . GLY A 1 328 ? -23.535 -21.992 -2.353 1.00 84.81 328 GLY A C 1
ATOM 2571 O O . GLY A 1 328 ? -23.198 -21.664 -1.213 1.00 84.81 328 GLY A O 1
ATOM 2572 N N . TRP A 1 329 ? -23.806 -21.091 -3.296 1.00 82.81 329 TRP A N 1
ATOM 2573 C CA . TRP A 1 329 ? -23.747 -19.644 -3.072 1.00 82.81 329 TRP A CA 1
ATOM 2574 C C . TRP A 1 329 ? -24.682 -19.196 -1.924 1.00 82.81 329 TRP A C 1
ATOM 2576 O O . TRP A 1 329 ? -25.812 -19.684 -1.854 1.00 82.81 329 TRP A O 1
ATOM 2586 N N . PRO A 1 330 ? -24.265 -18.273 -1.027 1.00 77.12 330 PRO A N 1
ATOM 2587 C CA . PRO A 1 330 ? -23.030 -17.471 -1.043 1.00 77.12 330 PRO A CA 1
ATOM 2588 C C . PRO A 1 330 ? -21.828 -18.096 -0.308 1.00 77.12 330 PRO A C 1
ATOM 2590 O O . PRO A 1 330 ? -20.785 -17.457 -0.196 1.00 77.12 330 PRO A O 1
ATOM 2593 N N . ILE A 1 331 ? -21.949 -19.326 0.200 1.00 82.00 331 ILE A N 1
ATOM 2594 C CA . ILE A 1 331 ? -20.913 -20.013 0.997 1.00 82.00 331 ILE A CA 1
ATOM 2595 C C . ILE A 1 331 ? -20.329 -21.227 0.267 1.00 82.00 331 ILE A C 1
ATOM 2597 O O . ILE A 1 331 ? -19.933 -22.211 0.893 1.00 82.00 331 ILE A O 1
ATOM 2601 N N . GLU A 1 332 ? -20.295 -21.188 -1.063 1.00 85.75 332 GLU A N 1
ATOM 2602 C CA . GLU A 1 332 ? -19.695 -22.247 -1.869 1.00 85.75 332 GLU A CA 1
ATOM 2603 C C . GLU A 1 332 ? -18.219 -22.409 -1.482 1.00 85.75 332 GLU A C 1
ATOM 2605 O O . GLU A 1 332 ? -17.458 -21.441 -1.450 1.00 85.75 332 GLU A O 1
ATOM 2610 N N . GLY A 1 333 ? -17.821 -23.630 -1.113 1.00 87.69 333 GLY A N 1
ATOM 2611 C CA . GLY A 1 333 ? -16.488 -23.889 -0.560 1.00 87.69 333 GLY A CA 1
ATOM 2612 C C . GLY A 1 333 ? -16.317 -23.534 0.925 1.00 87.69 333 GLY A C 1
ATOM 2613 O O . GLY A 1 333 ? -15.246 -23.790 1.470 1.00 87.69 333 GLY A O 1
ATOM 2614 N N . GLY A 1 334 ? -17.364 -23.037 1.591 1.00 91.69 334 GLY A N 1
ATOM 2615 C CA . GLY A 1 334 ? -17.416 -22.685 3.014 1.00 91.69 334 GLY A CA 1
ATOM 2616 C C . GLY A 1 334 ? -17.451 -21.166 3.263 1.00 91.69 334 GLY A C 1
ATOM 2617 O O . GLY A 1 334 ? -17.075 -20.389 2.378 1.00 91.69 334 GLY A O 1
ATOM 2618 N N . PRO A 1 335 ? -17.895 -20.702 4.450 1.00 90.56 335 PRO A N 1
ATOM 2619 C CA . PRO A 1 335 ? -17.955 -19.273 4.783 1.00 90.56 335 PRO A CA 1
ATOM 2620 C C . PRO A 1 335 ? -16.635 -18.519 4.572 1.00 90.56 335 PRO A C 1
ATOM 2622 O O . PRO A 1 335 ? -16.626 -17.435 3.992 1.00 90.56 335 PRO A O 1
ATOM 2625 N N . GLY A 1 336 ? -15.507 -19.104 4.957 1.00 90.81 336 GLY A N 1
ATOM 2626 C CA . GLY A 1 336 ? -14.175 -18.538 4.812 1.00 90.81 336 GLY A CA 1
ATOM 2627 C C . GLY A 1 336 ? -13.754 -18.363 3.360 1.00 90.81 336 GLY A C 1
ATOM 2628 O O . GLY A 1 336 ? -13.104 -17.371 3.027 1.00 90.81 336 GLY A O 1
ATOM 2629 N N . ALA A 1 337 ? -14.152 -19.273 2.465 1.00 90.12 337 ALA A N 1
ATOM 2630 C CA . ALA A 1 337 ? -13.941 -19.108 1.025 1.00 90.12 337 ALA A CA 1
ATOM 2631 C C . ALA A 1 337 ? -14.764 -17.930 0.472 1.00 90.12 337 ALA A C 1
ATOM 2633 O O . ALA A 1 337 ? -14.241 -17.119 -0.303 1.00 90.12 337 ALA A O 1
ATOM 2634 N N . GLY A 1 338 ? -16.011 -17.787 0.935 1.00 90.31 338 GLY A N 1
ATOM 2635 C CA . GLY A 1 338 ? -16.872 -16.641 0.636 1.00 90.31 338 GLY A CA 1
ATOM 2636 C C . GLY A 1 338 ? -16.264 -15.318 1.108 1.00 90.31 338 GLY A C 1
ATOM 2637 O O . GLY A 1 338 ? -16.121 -14.389 0.317 1.00 90.31 338 GLY A O 1
ATOM 2638 N N . ILE A 1 339 ? -15.791 -15.251 2.356 1.00 89.62 339 ILE A N 1
ATOM 2639 C CA . ILE A 1 339 ? -15.130 -14.068 2.935 1.00 89.62 339 ILE A CA 1
ATOM 2640 C C . ILE A 1 339 ? -13.858 -13.703 2.162 1.00 89.62 339 ILE A C 1
ATOM 2642 O O . ILE A 1 339 ? -13.644 -12.536 1.828 1.00 89.62 339 ILE A O 1
ATOM 2646 N N . LYS A 1 340 ? -13.011 -14.686 1.829 1.00 89.06 340 LYS A N 1
ATOM 2647 C CA . LYS A 1 340 ? -11.809 -14.450 1.011 1.00 89.06 340 LYS A CA 1
ATOM 2648 C C . LYS A 1 340 ? -12.164 -13.860 -0.351 1.00 89.06 340 LYS A C 1
ATOM 2650 O O . LYS A 1 340 ? -11.461 -12.966 -0.821 1.00 89.06 340 LYS A O 1
ATOM 2655 N N . THR A 1 341 ? -13.240 -14.350 -0.964 1.00 89.06 341 THR A N 1
ATOM 2656 C CA . THR A 1 341 ? -13.745 -13.862 -2.250 1.00 89.06 341 THR A CA 1
ATOM 2657 C C . THR A 1 341 ? -14.304 -12.449 -2.140 1.00 89.06 341 THR A C 1
ATOM 2659 O O . THR A 1 341 ? -13.890 -11.601 -2.923 1.00 89.06 341 THR A O 1
ATOM 2662 N N . LEU A 1 342 ? -15.134 -12.162 -1.134 1.00 88.50 342 LEU A N 1
ATOM 2663 C CA . LEU A 1 342 ? -15.669 -10.825 -0.863 1.00 88.50 342 LEU A CA 1
ATOM 2664 C C . LEU A 1 342 ? -14.545 -9.795 -0.691 1.00 88.50 342 LEU A C 1
ATOM 2666 O O . LEU A 1 342 ? -14.535 -8.753 -1.343 1.00 88.50 342 LEU A O 1
ATOM 2670 N N . LEU A 1 343 ? -13.561 -10.104 0.160 1.00 88.00 343 LEU A N 1
ATOM 2671 C CA . LEU A 1 343 ? -12.426 -9.215 0.395 1.00 88.00 343 LEU A CA 1
ATOM 2672 C C . LEU A 1 343 ? -11.568 -9.043 -0.861 1.00 88.00 343 LEU A C 1
ATOM 2674 O O . LEU A 1 343 ? -11.046 -7.958 -1.081 1.00 88.00 343 LEU A O 1
ATOM 2678 N N . ARG A 1 344 ? -11.416 -10.081 -1.694 1.00 88.00 344 ARG A N 1
ATOM 2679 C CA . ARG A 1 344 ? -10.713 -9.972 -2.981 1.00 88.00 344 ARG A CA 1
ATOM 2680 C C . ARG A 1 344 ? -11.452 -9.051 -3.950 1.00 88.00 344 ARG A C 1
ATOM 2682 O O . ARG A 1 344 ? -10.831 -8.128 -4.460 1.00 88.00 344 ARG A O 1
ATOM 2689 N N . GLN A 1 345 ? -12.752 -9.257 -4.133 1.00 88.56 345 GLN A N 1
ATOM 2690 C CA . GLN A 1 345 ? -13.581 -8.449 -5.030 1.00 88.56 345 GLN A CA 1
ATOM 2691 C C . GLN A 1 345 ? -13.606 -6.978 -4.616 1.00 88.56 345 GLN A C 1
ATOM 2693 O O . GLN A 1 345 ? -13.451 -6.108 -5.463 1.00 88.56 345 GLN A O 1
ATOM 2698 N N . ARG A 1 346 ? -13.718 -6.684 -3.312 1.00 86.81 346 ARG A N 1
ATOM 2699 C CA . ARG A 1 346 ? -13.636 -5.305 -2.808 1.00 86.81 346 ARG A CA 1
ATOM 2700 C C . ARG A 1 346 ? -12.337 -4.628 -3.232 1.00 86.81 346 ARG A C 1
ATOM 2702 O O . ARG A 1 346 ? -12.365 -3.486 -3.661 1.00 86.81 346 ARG A O 1
ATOM 2709 N N . ARG A 1 347 ? -11.208 -5.327 -3.137 1.00 86.19 347 ARG A N 1
ATOM 2710 C CA . ARG A 1 347 ? -9.907 -4.774 -3.532 1.00 86.19 347 ARG A CA 1
ATOM 2711 C C . ARG A 1 347 ? -9.761 -4.604 -5.032 1.00 86.19 347 ARG A C 1
ATOM 2713 O O . ARG A 1 347 ? -9.179 -3.624 -5.464 1.00 86.19 347 ARG A O 1
ATOM 2720 N N . GLU A 1 348 ? -10.264 -5.555 -5.813 1.00 87.31 348 GLU A N 1
ATOM 2721 C CA . GLU A 1 348 ? -10.297 -5.440 -7.274 1.00 87.31 348 GLU A CA 1
ATOM 2722 C C . GLU A 1 348 ? -11.151 -4.244 -7.704 1.00 87.31 348 GLU A C 1
ATOM 2724 O O . GLU A 1 348 ? -10.742 -3.505 -8.590 1.00 87.31 348 GLU A O 1
ATOM 2729 N N . TRP A 1 349 ? -12.272 -4.004 -7.018 1.00 87.75 349 TRP A N 1
ATOM 2730 C CA . TRP A 1 349 ? -13.110 -2.829 -7.235 1.00 87.75 349 TRP A CA 1
ATOM 2731 C C . TRP A 1 349 ? -12.380 -1.524 -6.902 1.00 87.75 349 TRP A C 1
ATOM 2733 O O . TRP A 1 349 ? -12.337 -0.645 -7.755 1.00 87.75 349 TRP A O 1
ATOM 2743 N N . VAL A 1 350 ? -11.756 -1.407 -5.717 1.00 87.06 350 VAL A N 1
ATOM 2744 C CA . VAL A 1 350 ? -10.988 -0.191 -5.373 1.00 87.06 350 VAL A CA 1
ATOM 2745 C C . VAL A 1 350 ? -9.847 0.006 -6.374 1.00 87.06 350 VAL A C 1
ATOM 2747 O O . VAL A 1 350 ? -9.649 1.107 -6.858 1.00 87.06 350 VAL A O 1
ATOM 2750 N N . ARG A 1 351 ? -9.143 -1.058 -6.771 1.00 87.62 351 ARG A N 1
ATOM 2751 C CA . ARG A 1 351 ? -8.090 -0.955 -7.784 1.00 87.62 351 ARG A CA 1
ATOM 2752 C C . ARG A 1 351 ? -8.613 -0.463 -9.131 1.00 87.62 351 ARG A C 1
ATOM 2754 O O . ARG A 1 351 ? -7.982 0.406 -9.713 1.00 87.62 351 ARG A O 1
ATOM 2761 N N . SER A 1 352 ? -9.718 -1.016 -9.636 1.00 88.44 352 SER A N 1
ATOM 2762 C CA . SER A 1 352 ? -10.305 -0.560 -10.907 1.00 88.44 352 SER A CA 1
ATOM 2763 C C . SER A 1 352 ? -10.658 0.917 -10.822 1.00 88.44 352 SER A C 1
ATOM 2765 O O . SER A 1 352 ? -10.258 1.683 -11.684 1.00 88.44 352 SER A O 1
ATOM 2767 N N . ARG A 1 353 ? -11.297 1.321 -9.717 1.00 87.81 353 ARG A N 1
ATOM 2768 C CA . ARG A 1 353 ? -11.679 2.708 -9.452 1.00 87.81 353 ARG A CA 1
ATOM 2769 C C . ARG A 1 353 ? -10.516 3.690 -9.617 1.00 87.81 353 ARG A C 1
ATOM 2771 O O . ARG A 1 353 ? -10.701 4.734 -10.218 1.00 87.81 353 ARG A O 1
ATOM 2778 N N . GLU A 1 354 ? -9.343 3.348 -9.086 1.00 87.38 354 GLU A N 1
ATOM 2779 C CA . GLU A 1 354 ? -8.160 4.225 -9.101 1.00 87.38 354 GLU A CA 1
ATOM 2780 C C . GLU A 1 354 ? -7.343 4.134 -10.399 1.00 87.38 354 GLU A C 1
ATOM 2782 O O . GLU A 1 354 ? -6.571 5.036 -10.707 1.00 87.38 354 GLU A O 1
ATOM 2787 N N . LEU A 1 355 ? -7.477 3.042 -11.161 1.00 85.12 355 LEU A N 1
ATOM 2788 C CA . LEU A 1 355 ? -6.812 2.880 -12.461 1.00 85.12 355 LEU A CA 1
ATOM 2789 C C . LEU A 1 355 ? -7.640 3.433 -13.625 1.00 85.12 355 LEU A C 1
ATOM 2791 O O . LEU A 1 355 ? -7.085 3.757 -14.676 1.00 85.12 355 LEU A O 1
ATOM 2795 N N . ASP A 1 356 ? -8.955 3.524 -13.456 1.00 81.69 356 ASP A N 1
ATOM 2796 C CA . ASP A 1 356 ? -9.864 4.055 -14.456 1.00 81.69 356 ASP A CA 1
ATOM 2797 C C . ASP A 1 356 ? -9.882 5.586 -14.343 1.00 81.69 356 ASP A C 1
ATOM 2799 O O . ASP A 1 356 ? -10.616 6.153 -13.537 1.00 81.69 356 ASP A O 1
ATOM 2803 N N . ALA A 1 357 ? -9.106 6.267 -15.197 1.00 59.75 357 ALA A N 1
ATOM 2804 C CA . ALA A 1 357 ? -8.965 7.735 -15.257 1.00 59.75 357 ALA A CA 1
ATOM 2805 C C . ALA A 1 357 ? -10.277 8.524 -15.534 1.00 59.75 357 ALA A C 1
ATOM 2807 O O . ALA A 1 357 ? -10.243 9.721 -15.801 1.00 59.75 357 ALA A O 1
ATOM 2808 N N . GLY A 1 358 ? -11.435 7.859 -15.499 1.00 51.19 358 GLY A N 1
ATOM 2809 C CA . GLY A 1 358 ? -12.768 8.427 -15.682 1.00 51.19 358 GLY A CA 1
ATOM 2810 C C . GLY A 1 358 ? -13.837 7.768 -14.807 1.00 51.19 358 GLY A C 1
ATOM 2811 O O . GLY A 1 358 ? -14.995 7.733 -15.218 1.00 51.19 358 GLY A O 1
ATOM 2812 N N . PHE A 1 359 ? -13.471 7.197 -13.652 1.00 46.00 359 PHE A N 1
ATOM 2813 C CA . PHE A 1 359 ? -14.454 6.704 -12.687 1.00 46.00 359 PHE A CA 1
ATOM 2814 C C . PHE A 1 359 ? -15.291 7.871 -12.138 1.00 46.00 359 PHE A C 1
ATOM 2816 O O . PHE A 1 359 ? -14.813 8.667 -11.331 1.00 46.00 359 PHE A O 1
ATOM 2823 N N . ASP A 1 360 ? -16.547 7.960 -12.575 1.00 46.19 360 ASP A N 1
ATOM 2824 C CA . ASP A 1 360 ? -17.557 8.830 -11.977 1.00 46.19 360 ASP A CA 1
ATOM 2825 C C . ASP A 1 360 ? -18.245 8.058 -10.833 1.00 46.19 360 ASP A C 1
ATOM 2827 O O . ASP A 1 360 ? -18.882 7.032 -11.092 1.00 46.19 360 ASP A O 1
ATOM 2831 N N . PRO A 1 361 ? -18.106 8.489 -9.563 1.00 42.50 361 PRO A N 1
ATOM 2832 C CA . PRO A 1 361 ? -18.714 7.805 -8.423 1.00 42.50 361 PRO A CA 1
ATOM 2833 C C . PRO A 1 361 ? -20.251 7.797 -8.442 1.00 42.50 361 PRO A C 1
ATOM 2835 O O . PRO A 1 361 ? -20.835 7.041 -7.660 1.00 42.50 361 PRO A O 1
ATOM 2838 N N . ASP A 1 362 ? -20.887 8.604 -9.301 1.00 40.34 362 ASP A N 1
ATOM 2839 C CA . ASP A 1 362 ? -22.344 8.726 -9.428 1.00 40.34 362 ASP A CA 1
ATOM 2840 C C . ASP A 1 362 ? -22.945 7.927 -10.612 1.00 40.34 362 ASP A C 1
ATOM 2842 O O . ASP A 1 362 ? -24.165 7.963 -10.821 1.00 40.34 362 ASP A O 1
ATOM 2846 N N . THR A 1 363 ? -22.131 7.163 -11.356 1.00 36.66 363 THR A N 1
ATOM 2847 C CA . THR A 1 363 ? -22.582 6.142 -12.336 1.00 36.66 363 THR A CA 1
ATOM 2848 C C . THR A 1 363 ? -22.389 4.723 -11.824 1.00 36.66 363 THR A C 1
ATOM 2850 O O . THR A 1 363 ? -23.292 3.887 -12.078 1.00 36.66 363 THR A O 1
#

Secondary structure (DSSP, 8-state):
----S-HHHHHHHHHHHHHHHPSPPP------TT----S--SGGG-EEEEEEEEE-SS-EEEEEEEEE-HHHHHHHGGG-SS---HHHHHHHHH--SS-EEHHHHSPP-SS-HHHHHHHHHHHHHTTSEEEEEETTEEEEEESSPPP--EEEEEEEEE-TT--HHHHHHHHHHHHHHHHHTSSSEEEEEEEESSSPPPHHHHHHS-TTEEEEEEESSGGG--TTS-TT------EEEEEPPPP-S-TTGGG-HHHHHHHHHHHHHHHHHSS--GGGGS-TTBTTEEEEEETTEEEEEETTTTEE--TTTSSTT-TT--BPPGGGTTS-TTSTT-HHHHHHHHHHHHHHHHHHHHH-TT--TT-

pLDDT: mean 82.67, std 17.21, range [30.88, 98.56]

InterPro domains:
  IPR043901 Protein of unknown function DUF5787 [PF19100] (49-319)